Protein AF-0000000079136416 (afdb_homodimer)

Organism: Lactuca saligna (NCBI:txid75948)

pLDDT: mean 82.11, std 18.46, range [23.38, 97.94]

Structure (mmCIF, N/CA/C/O backbone):
data_AF-0000000079136416-model_v1
#
loop_
_entity.id
_entity.type
_entity.pdbx_description
1 polymer 'Glycosyltransferase family 92 protein'
#
loop_
_atom_site.group_PDB
_atom_site.id
_atom_site.type_symbol
_atom_site.label_atom_id
_atom_site.label_alt_id
_atom_site.label_comp_id
_atom_site.label_asym_id
_atom_site.label_entity_id
_atom_site.label_seq_id
_atom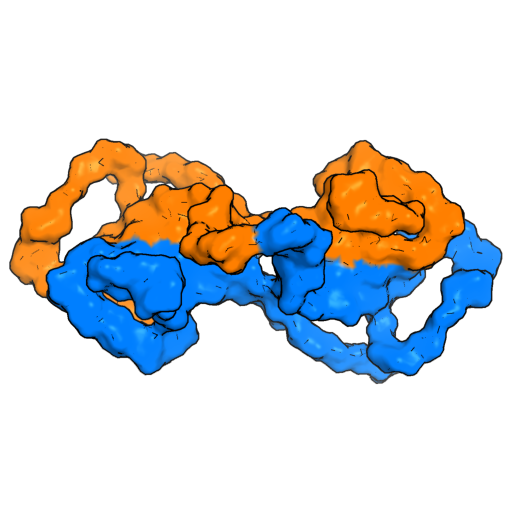_site.pdbx_PDB_ins_code
_atom_site.Cartn_x
_atom_site.Cartn_y
_atom_site.Cartn_z
_atom_site.occupancy
_atom_site.B_iso_or_equiv
_atom_site.auth_seq_id
_atom_site.auth_comp_id
_atom_site.auth_asym_id
_atom_site.auth_atom_id
_atom_site.pdbx_PDB_model_num
ATOM 1 N N . MET A 1 1 ? -11.906 -24.922 -4.824 1 81.12 1 MET A N 1
ATOM 2 C CA . MET A 1 1 ? -11.797 -23.797 -3.898 1 81.12 1 MET A CA 1
ATOM 3 C C . MET A 1 1 ? -10.414 -23.75 -3.252 1 81.12 1 MET A C 1
ATOM 5 O O . MET A 1 1 ? -9.867 -24.797 -2.881 1 81.12 1 MET A O 1
ATOM 9 N N . TRP A 1 2 ? -9.594 -22.688 -3.365 1 90.38 2 TRP A N 1
ATOM 10 C CA . TRP A 1 2 ? -8.289 -22.547 -2.729 1 90.38 2 TRP A CA 1
ATOM 11 C C . TRP A 1 2 ? -8.438 -22.344 -1.224 1 90.38 2 TRP A C 1
ATOM 13 O O . TRP A 1 2 ? -9.531 -22.031 -0.736 1 90.38 2 TRP A O 1
ATOM 23 N N . HIS A 1 3 ? -7.414 -22.672 -0.468 1 90.19 3 HIS A N 1
ATOM 24 C CA . HIS A 1 3 ? -7.375 -22.391 0.96 1 90.19 3 HIS A CA 1
ATOM 25 C C . HIS A 1 3 ? -5.977 -21.969 1.4 1 90.19 3 HIS A C 1
ATOM 27 O O . HIS A 1 3 ? -4.988 -22.328 0.758 1 90.19 3 HIS A O 1
ATOM 33 N N . VAL A 1 4 ? -5.871 -21.25 2.441 1 88.81 4 VAL A N 1
ATOM 34 C CA . VAL A 1 4 ? -4.594 -20.812 3.008 1 88.81 4 VAL A CA 1
ATOM 35 C C . VAL A 1 4 ? -4.055 -21.906 3.941 1 88.81 4 VAL A C 1
ATOM 37 O O . VAL A 1 4 ? -4.762 -22.359 4.844 1 88.81 4 VAL A O 1
ATOM 40 N N . ARG A 1 5 ? -2.809 -22.234 3.701 1 91.12 5 ARG A N 1
ATOM 41 C CA . ARG A 1 5 ? -2.215 -23.281 4.52 1 91.12 5 ARG A CA 1
ATOM 42 C C . ARG A 1 5 ? -1.884 -22.766 5.918 1 91.12 5 ARG A C 1
ATOM 44 O O . ARG A 1 5 ? -1.381 -21.656 6.07 1 91.12 5 ARG A O 1
ATOM 51 N N . LEU A 1 6 ? -2.17 -23.578 6.793 1 84.81 6 LEU A N 1
ATOM 52 C CA . LEU A 1 6 ? -1.792 -23.25 8.156 1 84.81 6 LEU A CA 1
ATOM 53 C C . LEU A 1 6 ? -0.277 -23.281 8.328 1 84.81 6 LEU A C 1
ATOM 55 O O . LEU A 1 6 ? 0.402 -24.109 7.711 1 84.81 6 LEU A O 1
ATOM 59 N N . LEU A 1 7 ? 0.115 -22.469 9.156 1 78.81 7 LEU A N 1
ATOM 60 C CA . LEU A 1 7 ? 1.547 -22.391 9.422 1 78.81 7 LEU A CA 1
ATOM 61 C C . LEU A 1 7 ? 2.1 -23.734 9.867 1 78.81 7 LEU A C 1
ATOM 63 O O . LEU A 1 7 ? 1.458 -24.453 10.648 1 78.81 7 LEU A O 1
ATOM 67 N N . ASN A 1 8 ? 3.277 -24.109 9.391 1 81.81 8 ASN A N 1
ATOM 68 C CA . ASN A 1 8 ? 4.047 -25.266 9.82 1 81.81 8 ASN A CA 1
ATOM 69 C C . ASN A 1 8 ? 3.355 -26.578 9.422 1 81.81 8 ASN A C 1
ATOM 71 O O . ASN A 1 8 ? 3.598 -27.609 10.031 1 81.81 8 ASN A O 1
ATOM 75 N N . THR A 1 9 ? 2.408 -26.578 8.562 1 89.31 9 THR A N 1
ATOM 76 C CA . THR A 1 9 ? 1.805 -27.797 8.023 1 89.31 9 THR A CA 1
ATOM 77 C C . THR A 1 9 ? 2.709 -28.438 6.973 1 89.31 9 THR A C 1
ATOM 79 O O . THR A 1 9 ? 3.117 -27.766 6.016 1 89.31 9 THR A O 1
ATOM 82 N N . PRO A 1 10 ? 3.113 -29.625 7.344 1 91.25 10 PRO A N 1
ATOM 83 C CA . PRO A 1 10 ? 3.898 -30.281 6.297 1 91.25 10 PRO A CA 1
ATOM 84 C C . PRO A 1 10 ? 3.184 -30.297 4.945 1 91.25 10 PRO A C 1
ATOM 86 O O . PRO A 1 10 ? 1.962 -30.453 4.895 1 91.25 10 PRO A O 1
ATOM 89 N N . PHE A 1 11 ? 3.943 -30.078 3.85 1 92.94 11 PHE A N 1
ATOM 90 C CA . PHE A 1 11 ? 3.35 -30 2.52 1 92.94 11 PHE A CA 1
ATOM 91 C C . PHE A 1 11 ? 4.34 -30.469 1.458 1 92.94 11 PHE A C 1
ATOM 93 O O . PHE A 1 11 ? 5.457 -29.953 1.38 1 92.94 11 PHE A O 1
ATOM 100 N N . ASN A 1 12 ? 3.926 -31.469 0.791 1 94.75 12 ASN A N 1
ATOM 101 C CA . ASN A 1 12 ? 4.656 -31.938 -0.378 1 94.75 12 ASN A CA 1
ATOM 102 C C . ASN A 1 12 ? 3.812 -31.844 -1.646 1 94.75 12 ASN A C 1
ATOM 104 O O . ASN A 1 12 ? 2.908 -32.656 -1.855 1 94.75 12 ASN A O 1
ATOM 108 N N . PRO A 1 13 ? 4.117 -30.891 -2.5 1 94.31 13 PRO A N 1
ATOM 109 C CA . PRO A 1 13 ? 3.258 -30.641 -3.658 1 94.31 13 PRO A CA 1
ATOM 110 C C . PRO A 1 13 ? 3.174 -31.844 -4.602 1 94.31 13 PRO A C 1
ATOM 112 O O . PRO A 1 13 ? 2.148 -32.031 -5.254 1 94.31 13 PRO A O 1
ATOM 115 N N . LYS A 1 14 ? 4.211 -32.625 -4.781 1 92.5 14 LYS A N 1
ATOM 116 C CA . LYS A 1 14 ? 4.199 -33.781 -5.664 1 92.5 14 LYS A CA 1
ATOM 117 C C . LYS A 1 14 ? 3.16 -34.812 -5.211 1 92.5 14 LYS A C 1
ATOM 119 O O . LYS A 1 14 ? 2.506 -35.438 -6.043 1 92.5 14 LYS A O 1
ATOM 124 N N . VAL A 1 15 ? 3.129 -34.938 -3.93 1 94.75 15 VAL A N 1
ATOM 125 C CA . VAL A 1 15 ? 2.195 -35.906 -3.375 1 94.75 15 VAL A CA 1
ATOM 126 C C . VAL A 1 15 ? 0.778 -35.344 -3.4 1 94.75 15 VAL A C 1
ATOM 128 O O . VAL A 1 15 ? -0.16 -36 -3.838 1 94.75 15 VAL A O 1
ATOM 131 N N . VAL A 1 16 ? 0.58 -34.094 -2.953 1 95.06 16 VAL A N 1
ATOM 132 C CA . VAL A 1 16 ? -0.73 -33.5 -2.783 1 95.06 16 VAL A CA 1
ATOM 133 C C . VAL A 1 16 ? -1.396 -33.312 -4.148 1 95.06 16 VAL A C 1
ATOM 135 O O . VAL A 1 16 ? -2.611 -33.469 -4.277 1 95.06 16 VAL A O 1
ATOM 138 N N . TYR A 1 17 ? -0.604 -33 -5.137 1 96.06 17 TYR A N 1
ATOM 139 C CA . TYR A 1 17 ? -1.195 -32.656 -6.43 1 96.06 17 TYR A CA 1
ATOM 140 C C . TYR A 1 17 ? -1.059 -33.844 -7.402 1 96.06 17 TYR A C 1
ATOM 142 O O . TYR A 1 17 ? -1.254 -33.656 -8.609 1 96.06 17 TYR A O 1
ATOM 150 N N . ASP A 1 18 ? -0.658 -34.938 -6.789 1 94.56 18 ASP A N 1
ATOM 151 C CA . ASP A 1 18 ? -0.592 -36.125 -7.633 1 94.56 18 ASP A CA 1
ATOM 152 C C . ASP A 1 18 ? -1.938 -36.406 -8.297 1 94.56 18 ASP A C 1
ATOM 154 O O . ASP A 1 18 ? -2.973 -36.406 -7.629 1 94.56 18 ASP A O 1
ATOM 158 N N . GLY A 1 19 ? -1.885 -36.594 -9.68 1 94.62 19 GLY A N 1
ATOM 159 C CA . GLY A 1 19 ? -3.119 -36.844 -10.398 1 94.62 19 GLY A CA 1
ATOM 160 C C . GLY A 1 19 ? -3.918 -35.594 -10.711 1 94.62 19 GLY A C 1
ATOM 161 O O . GLY A 1 19 ? -4.98 -35.688 -11.336 1 94.62 19 GLY A O 1
ATOM 162 N N . HIS A 1 20 ? -3.531 -34.5 -10.18 1 95.69 20 HIS A N 1
ATOM 163 C CA . HIS A 1 20 ? -4.188 -33.219 -10.43 1 95.69 20 HIS A CA 1
ATOM 164 C C . HIS A 1 20 ? -3.223 -32.219 -11.047 1 95.69 20 HIS A C 1
ATOM 166 O O . HIS A 1 20 ? -2.744 -31.312 -10.367 1 95.69 20 HIS A O 1
ATOM 172 N N . PRO A 1 21 ? -3.035 -32.344 -12.312 1 94.19 21 PRO A N 1
ATOM 173 C CA . PRO A 1 21 ? -1.979 -31.578 -12.977 1 94.19 21 PRO A CA 1
ATOM 174 C C . PRO A 1 21 ? -2.277 -30.078 -13.016 1 94.19 21 PRO A C 1
ATOM 176 O O . PRO A 1 21 ? -1.362 -29.266 -13.18 1 94.19 21 PRO A O 1
ATOM 179 N N . THR A 1 22 ? -3.555 -29.703 -12.812 1 96.38 22 THR A N 1
ATOM 180 C CA . THR A 1 22 ? -3.898 -28.297 -12.961 1 96.38 22 THR A CA 1
ATOM 181 C C . THR A 1 22 ? -3.795 -27.578 -11.625 1 96.38 22 THR A C 1
ATOM 183 O O . THR A 1 22 ? -3.871 -26.344 -11.57 1 96.38 22 THR A O 1
ATOM 186 N N . LEU A 1 23 ? -3.609 -28.297 -10.562 1 97.56 23 LEU A N 1
ATOM 187 C CA . LEU A 1 23 ? -3.584 -27.688 -9.234 1 97.56 23 LEU A CA 1
ATOM 188 C C . LEU A 1 23 ? -2.162 -27.297 -8.844 1 97.56 23 LEU A C 1
ATOM 190 O O . LEU A 1 23 ? -1.202 -27.969 -9.219 1 97.56 23 LEU A O 1
ATOM 194 N N . PHE A 1 24 ? -2.049 -26.234 -8.117 1 97.69 24 PHE A N 1
ATOM 195 C CA . PHE A 1 24 ? -0.747 -25.766 -7.66 1 97.69 24 PHE A CA 1
ATOM 196 C C . PHE A 1 24 ? -0.891 -24.891 -6.414 1 97.69 24 PHE A C 1
ATOM 198 O O . PHE A 1 24 ? -2.004 -24.688 -5.926 1 97.69 24 PHE A O 1
ATOM 205 N N . THR A 1 25 ? 0.252 -24.5 -5.816 1 97.44 25 THR A N 1
ATOM 206 C CA . THR A 1 25 ? 0.336 -23.641 -4.633 1 97.44 25 THR A CA 1
ATOM 207 C C . THR A 1 25 ? 0.945 -22.297 -4.984 1 97.44 25 THR A C 1
ATOM 209 O O . THR A 1 25 ? 1.919 -22.219 -5.738 1 97.44 25 THR A O 1
ATOM 212 N N . ILE A 1 26 ? 0.325 -21.266 -4.449 1 96.88 26 ILE A N 1
ATOM 213 C CA . ILE A 1 26 ? 0.938 -19.953 -4.492 1 96.88 26 ILE A CA 1
ATOM 214 C C . ILE A 1 26 ? 1.654 -19.672 -3.172 1 96.88 26 ILE A C 1
ATOM 216 O O . ILE A 1 26 ? 1.05 -19.766 -2.1 1 96.88 26 ILE A O 1
ATOM 220 N N . LYS A 1 27 ? 2.928 -19.438 -3.254 1 95.69 27 LYS A N 1
ATOM 221 C CA . LYS A 1 27 ? 3.65 -18.812 -2.156 1 95.69 27 LYS A CA 1
ATOM 222 C C . LYS A 1 27 ? 3.547 -17.281 -2.238 1 95.69 27 LYS A C 1
ATOM 224 O O . LYS A 1 27 ? 4.238 -16.656 -3.043 1 95.69 27 LYS A O 1
ATOM 229 N N . LEU A 1 28 ? 2.701 -16.719 -1.408 1 92.31 28 LEU A N 1
ATOM 230 C CA . LEU A 1 28 ? 2.295 -15.32 -1.534 1 92.31 28 LEU A CA 1
ATOM 231 C C . LEU A 1 28 ? 3.09 -14.438 -0.581 1 92.31 28 LEU A C 1
ATOM 233 O O . LEU A 1 28 ? 3.014 -14.602 0.638 1 92.31 28 LEU A O 1
ATOM 237 N N . TYR A 1 29 ? 3.863 -13.578 -1.134 1 87.56 29 TYR A N 1
ATOM 238 C CA . TYR A 1 29 ? 4.566 -12.531 -0.396 1 87.56 29 TYR A CA 1
ATOM 239 C C . TYR A 1 29 ? 3.775 -11.227 -0.406 1 87.56 29 TYR A C 1
ATOM 241 O O . TYR A 1 29 ? 3.592 -10.617 -1.459 1 87.56 29 TYR A O 1
ATOM 249 N N . HIS A 1 30 ? 3.312 -10.836 0.732 1 82.12 30 HIS A N 1
ATOM 250 C CA . HIS A 1 30 ? 2.422 -9.68 0.784 1 82.12 30 HIS A CA 1
ATOM 251 C C . HIS A 1 30 ? 2.723 -8.805 1.996 1 82.12 30 HIS A C 1
ATOM 253 O O . HIS A 1 30 ? 3.371 -9.258 2.943 1 82.12 30 HIS A O 1
ATOM 259 N N . GLY A 1 31 ? 2.25 -7.559 1.896 1 72.19 31 GLY A N 1
ATOM 260 C CA . GLY A 1 31 ? 2.428 -6.613 2.986 1 72.19 31 GLY A CA 1
ATOM 261 C C . GLY A 1 31 ? 3.793 -5.953 2.986 1 72.19 31 GLY A C 1
ATOM 262 O O . GLY A 1 31 ? 4.098 -5.145 3.865 1 72.19 31 GLY A O 1
ATOM 263 N N . GLY A 1 32 ? 4.633 -6.398 2.123 1 70.94 32 GLY A N 1
ATOM 264 C CA . GLY A 1 32 ? 5.969 -5.836 2.018 1 70.94 32 GLY A CA 1
ATOM 265 C C . GLY A 1 32 ? 6.129 -4.887 0.846 1 70.94 32 GLY A C 1
ATOM 266 O O . GLY A 1 32 ? 5.145 -4.344 0.343 1 70.94 32 GLY A O 1
ATOM 267 N N . GLU A 1 33 ? 7.426 -4.598 0.515 1 72 33 GLU A N 1
ATOM 268 C CA . GLU A 1 33 ? 7.766 -3.723 -0.604 1 72 33 GLU A CA 1
ATOM 269 C C . GLU A 1 33 ? 9.078 -4.145 -1.255 1 72 33 GLU A C 1
ATOM 271 O O . GLU A 1 33 ? 9.953 -4.719 -0.596 1 72 33 GLU A O 1
ATOM 276 N N . PHE A 1 34 ? 9.117 -3.852 -2.574 1 76.62 34 PHE A N 1
ATOM 277 C CA . PHE A 1 34 ? 10.367 -4.086 -3.275 1 76.62 34 PHE A CA 1
ATOM 278 C C . PHE A 1 34 ? 11.336 -2.932 -3.057 1 76.62 34 PHE A C 1
ATOM 280 O O . PHE A 1 34 ? 10.945 -1.765 -3.113 1 76.62 34 PHE A O 1
ATOM 287 N N . THR A 1 35 ? 12.547 -3.35 -2.701 1 70.69 35 THR A N 1
ATOM 288 C CA . THR A 1 35 ? 13.594 -2.34 -2.689 1 70.69 35 THR A CA 1
ATOM 289 C C . THR A 1 35 ? 14.273 -2.25 -4.055 1 70.69 35 THR A C 1
ATOM 291 O O . THR A 1 35 ? 14.242 -3.205 -4.832 1 70.69 35 THR A O 1
ATOM 294 N N . LYS A 1 36 ? 14.727 -1.168 -4.406 1 66.56 36 LYS A N 1
ATOM 295 C CA . LYS A 1 36 ? 15.414 -0.996 -5.68 1 66.56 36 LYS A CA 1
ATOM 296 C C . LYS A 1 36 ? 16.922 -0.88 -5.477 1 66.56 36 LYS A C 1
ATOM 298 O O . LYS A 1 36 ? 17.703 -1.296 -6.332 1 66.56 36 LYS A O 1
ATOM 303 N N . TYR A 1 37 ? 17.297 -0.197 -4.438 1 66.44 37 TYR A N 1
ATOM 304 C CA . TYR A 1 37 ? 18.719 -0.005 -4.145 1 66.44 37 TYR A CA 1
ATOM 305 C C . TYR A 1 37 ? 19.078 -0.615 -2.795 1 66.44 37 TYR A C 1
ATOM 307 O O . TYR A 1 37 ? 18.312 -0.511 -1.833 1 66.44 37 TYR A O 1
ATOM 315 N N . PRO A 1 38 ? 20.266 -1.203 -2.689 1 69 38 PRO A N 1
ATOM 316 C CA . PRO A 1 38 ? 21.281 -1.521 -3.697 1 69 38 PRO A CA 1
ATOM 317 C C . PRO A 1 38 ? 20.844 -2.643 -4.641 1 69 38 PRO A C 1
ATOM 319 O O . PRO A 1 38 ? 21.359 -2.756 -5.754 1 69 38 PRO A O 1
ATOM 322 N N . ASP A 1 39 ? 20 -3.578 -4.031 1 75.06 39 ASP A N 1
ATOM 323 C CA . ASP A 1 39 ? 19.469 -4.652 -4.859 1 75.06 39 ASP A CA 1
ATOM 324 C C . ASP A 1 39 ? 17.953 -4.789 -4.672 1 75.06 39 ASP A C 1
ATOM 326 O O . ASP A 1 39 ? 17.406 -4.301 -3.682 1 75.06 39 ASP A O 1
ATOM 330 N N . VAL A 1 40 ? 17.406 -5.395 -5.66 1 79.31 40 VAL A N 1
ATOM 331 C CA . VAL A 1 40 ? 15.961 -5.605 -5.562 1 79.31 40 VAL A CA 1
ATOM 332 C C . VAL A 1 40 ? 15.672 -6.734 -4.574 1 79.31 40 VAL A C 1
ATOM 334 O O . VAL A 1 40 ? 16.156 -7.855 -4.746 1 79.31 40 VAL A O 1
ATOM 337 N N . ARG A 1 41 ? 15.094 -6.395 -3.445 1 82.88 41 ARG A N 1
ATOM 338 C CA . ARG A 1 41 ? 14.633 -7.348 -2.443 1 82.88 41 ARG A CA 1
ATOM 339 C C . ARG A 1 41 ? 13.203 -7.043 -2.021 1 82.88 41 ARG A C 1
ATOM 341 O O . ARG A 1 41 ? 12.727 -5.914 -2.176 1 82.88 41 ARG A O 1
ATOM 348 N N . TYR A 1 42 ? 12.484 -8 -1.686 1 83.62 42 TYR A N 1
ATOM 349 C CA . TYR A 1 42 ? 11.188 -7.816 -1.039 1 83.62 42 TYR A CA 1
ATOM 350 C C . TYR A 1 42 ? 11.328 -7.816 0.479 1 83.62 42 TYR A C 1
ATOM 352 O O . TYR A 1 42 ? 11.805 -8.797 1.064 1 83.62 42 TYR A O 1
ATOM 360 N N . ILE A 1 43 ? 11 -6.66 1.13 1 75.81 43 ILE A N 1
ATOM 361 C CA . ILE A 1 43 ? 11.281 -6.508 2.553 1 75.81 43 ILE A CA 1
ATOM 362 C C . ILE A 1 43 ? 9.984 -6.227 3.309 1 75.81 43 ILE A C 1
ATOM 364 O O . ILE A 1 43 ? 8.992 -5.805 2.715 1 75.81 43 ILE A O 1
ATOM 368 N N . ASP A 1 44 ? 10.008 -6.656 4.59 1 66.94 44 ASP A N 1
ATOM 369 C CA . ASP A 1 44 ? 8.977 -6.301 5.566 1 66.94 44 ASP A CA 1
ATOM 370 C C . ASP A 1 44 ? 7.641 -6.949 5.219 1 66.94 44 ASP A C 1
ATOM 372 O O . ASP A 1 44 ? 6.582 -6.398 5.527 1 66.94 44 ASP A O 1
ATOM 376 N N . GLY A 1 45 ? 7.648 -7.969 4.445 1 73 45 GLY A N 1
ATOM 377 C CA . GLY A 1 45 ? 6.426 -8.672 4.098 1 73 45 GLY A CA 1
ATOM 378 C C . GLY A 1 45 ? 6.242 -9.969 4.867 1 73 45 GLY A C 1
ATOM 379 O O . GLY A 1 45 ? 7.062 -10.305 5.719 1 73 45 GLY A O 1
ATOM 380 N N . THR A 1 46 ? 5.125 -10.547 4.688 1 79.81 46 THR A N 1
ATOM 381 C CA . THR A 1 46 ? 4.77 -11.859 5.23 1 79.81 46 THR A CA 1
ATOM 382 C C . THR A 1 46 ? 4.531 -12.859 4.105 1 79.81 46 THR A C 1
ATOM 384 O O . THR A 1 46 ? 4.254 -12.477 2.969 1 79.81 46 THR A O 1
ATOM 387 N N . VAL A 1 47 ? 4.695 -14.125 4.492 1 87.31 47 VAL A N 1
ATOM 388 C CA . VAL A 1 47 ? 4.52 -15.18 3.502 1 87.31 47 VAL A CA 1
ATOM 389 C C . VAL A 1 47 ? 3.373 -16.094 3.924 1 87.31 47 VAL A C 1
ATOM 391 O O . VAL A 1 47 ? 3.297 -16.516 5.082 1 87.31 47 VAL A O 1
ATOM 394 N N . ASN A 1 48 ? 2.484 -16.281 3.016 1 87.31 48 ASN A N 1
ATOM 395 C CA . ASN A 1 48 ? 1.46 -17.312 3.18 1 87.31 48 ASN A CA 1
ATOM 396 C C . ASN A 1 48 ? 1.39 -18.234 1.966 1 87.31 48 ASN A C 1
ATOM 398 O O . ASN A 1 48 ? 1.793 -17.859 0.866 1 87.31 48 ASN A O 1
ATOM 402 N N . TYR A 1 49 ? 0.972 -19.422 2.273 1 93.19 49 TYR A N 1
ATOM 403 C CA . TYR A 1 49 ? 0.79 -20.391 1.199 1 93.19 49 TYR A CA 1
ATOM 404 C C . TYR A 1 49 ? -0.689 -20.609 0.901 1 93.19 49 TYR A C 1
ATOM 406 O O . TYR A 1 49 ? -1.482 -20.859 1.812 1 93.19 49 TYR A O 1
ATOM 414 N N . VAL A 1 50 ? -1.026 -20.438 -0.357 1 94.12 50 VAL A N 1
ATOM 415 C CA . VAL A 1 50 ? -2.383 -20.688 -0.832 1 94.12 50 VAL A CA 1
ATOM 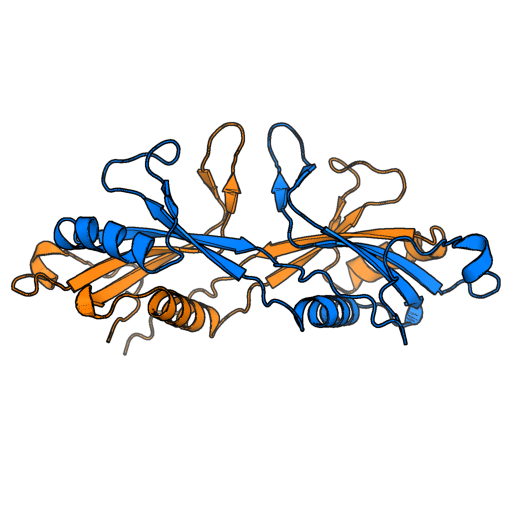416 C C . VAL A 1 50 ? -2.408 -21.969 -1.674 1 94.12 50 VAL A C 1
ATOM 418 O O . VAL A 1 50 ? -1.841 -22.016 -2.768 1 94.12 50 VAL A O 1
ATOM 421 N N . ASP A 1 51 ? -3.074 -22.938 -1.17 1 95.62 51 ASP A N 1
ATOM 422 C CA . ASP A 1 51 ? -3.045 -24.25 -1.789 1 95.62 51 ASP A CA 1
ATOM 423 C C . ASP A 1 51 ? -4.309 -24.5 -2.609 1 95.62 51 ASP A C 1
ATOM 425 O O . ASP A 1 51 ? -5.301 -23.781 -2.467 1 95.62 51 ASP A O 1
ATOM 429 N N . MET A 1 52 ? -4.191 -25.531 -3.521 1 96.44 52 MET A N 1
ATOM 430 C CA . MET A 1 52 ? -5.305 -26.047 -4.312 1 96.44 52 MET A CA 1
ATOM 431 C C . MET A 1 52 ? -5.848 -24.984 -5.258 1 96.44 52 MET A C 1
ATOM 433 O O . MET A 1 52 ? -7.059 -24.875 -5.457 1 96.44 52 MET A O 1
ATOM 437 N N . VAL A 1 53 ? -4.945 -24.203 -5.707 1 96.69 53 VAL A N 1
ATOM 438 C CA . VAL A 1 53 ? -5.328 -23.25 -6.742 1 96.69 53 VAL A CA 1
ATOM 439 C C . VAL A 1 53 ? -5.402 -23.953 -8.094 1 96.69 53 VAL A C 1
ATOM 441 O O . VAL A 1 53 ? -4.516 -24.734 -8.445 1 96.69 53 VAL A O 1
ATOM 444 N N . ASP A 1 54 ? -6.398 -23.703 -8.828 1 97.12 54 ASP A N 1
ATOM 445 C CA . ASP A 1 54 ? -6.602 -24.344 -10.117 1 97.12 54 ASP A CA 1
ATOM 446 C C . ASP A 1 54 ? -6.219 -23.422 -11.266 1 97.12 54 ASP A C 1
ATOM 448 O O . ASP A 1 54 ? -6.785 -22.344 -11.406 1 97.12 54 ASP A O 1
ATOM 452 N N . ILE A 1 55 ? -5.332 -23.891 -12.102 1 96.62 55 ILE A N 1
ATOM 453 C CA . ILE A 1 55 ? -4.82 -23.109 -13.227 1 96.62 55 ILE A CA 1
ATOM 454 C C . ILE A 1 55 ? -5.98 -22.672 -14.117 1 96.62 55 ILE A C 1
ATOM 456 O O . ILE A 1 55 ? -5.973 -21.562 -14.656 1 96.62 55 ILE A O 1
ATOM 460 N N . ASP A 1 56 ? -6.918 -23.484 -14.266 1 95 56 ASP A N 1
ATOM 461 C CA . ASP A 1 56 ? -8.023 -23.234 -15.18 1 95 56 ASP A CA 1
ATOM 462 C C . ASP A 1 56 ? -8.93 -22.125 -14.656 1 95 56 ASP A C 1
ATOM 464 O O . ASP A 1 56 ? -9.703 -21.531 -15.422 1 95 56 ASP A O 1
ATOM 468 N N . GLU A 1 57 ? -8.883 -21.875 -13.398 1 94.69 57 GLU A N 1
ATOM 469 C CA . GLU A 1 57 ? -9.734 -20.859 -12.781 1 94.69 57 GLU A CA 1
ATOM 470 C C . GLU A 1 57 ? -8.914 -19.641 -12.359 1 94.69 57 GLU A C 1
ATOM 472 O O . GLU A 1 57 ? -9.469 -18.641 -11.891 1 94.69 57 GLU A O 1
ATOM 477 N N . PHE A 1 58 ? -7.676 -19.719 -12.586 1 96 58 PHE A N 1
ATOM 478 C CA . PHE A 1 58 ? -6.793 -18.703 -12.047 1 96 58 PHE A CA 1
ATOM 479 C C . PHE A 1 58 ? -6.918 -17.406 -12.852 1 96 58 PHE A C 1
ATOM 481 O O . PHE A 1 58 ? -6.953 -17.438 -14.078 1 96 58 PHE A O 1
ATOM 488 N N . SER A 1 59 ? -7.066 -16.344 -12.219 1 94.06 59 SER A N 1
ATOM 489 C CA . SER A 1 59 ? -7.168 -14.992 -12.773 1 94.06 59 SER A CA 1
ATOM 490 C C . SER A 1 59 ? -6.688 -13.945 -11.773 1 94.06 59 SER A C 1
ATOM 492 O O . SER A 1 59 ? -6.445 -14.258 -10.602 1 94.06 59 SER A O 1
ATOM 494 N N . VAL A 1 60 ? -6.559 -12.766 -12.273 1 91.06 60 VAL A N 1
ATOM 495 C CA . VAL A 1 60 ? -6.215 -11.664 -11.383 1 91.06 60 VAL A CA 1
ATOM 496 C C . VAL A 1 60 ? -7.32 -11.477 -10.344 1 91.06 60 VAL A C 1
ATOM 498 O O . VAL A 1 60 ? -7.047 -11.17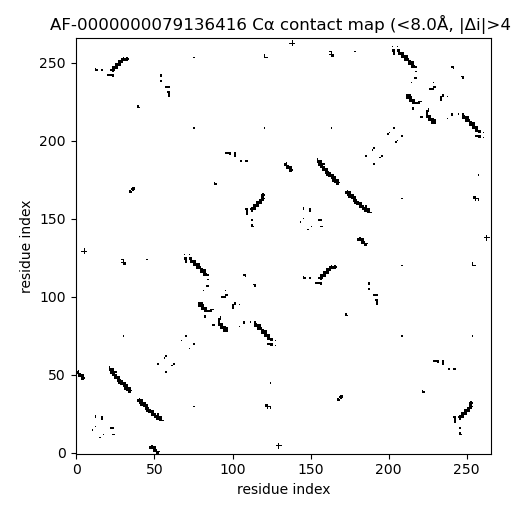2 -9.188 1 91.06 60 VAL A O 1
ATOM 501 N N . HIS A 1 61 ? -8.5 -11.75 -10.75 1 87.19 61 HIS A N 1
ATOM 502 C CA . HIS A 1 61 ? -9.633 -11.641 -9.836 1 87.19 61 HIS A CA 1
ATOM 503 C C . HIS A 1 61 ? -9.516 -12.641 -8.688 1 87.19 61 HIS A C 1
ATOM 505 O O . HIS A 1 61 ? -9.914 -12.336 -7.559 1 87.19 61 HIS A O 1
ATOM 511 N N . GLU A 1 62 ? -9.016 -13.75 -9.055 1 89.5 62 GLU A N 1
ATOM 512 C CA . GLU A 1 62 ? -8.805 -14.75 -8.008 1 89.5 62 GLU A CA 1
ATOM 513 C C . GLU A 1 62 ? -7.746 -14.289 -7.008 1 89.5 62 GLU A C 1
ATOM 515 O O . GLU A 1 62 ? -7.883 -14.508 -5.805 1 89.5 62 GLU A O 1
ATOM 520 N N . LEU A 1 63 ? -6.68 -13.672 -7.52 1 89.38 63 LEU A N 1
ATOM 521 C CA . LEU A 1 63 ? -5.66 -13.117 -6.637 1 89.38 63 LEU A CA 1
ATOM 522 C C . LEU A 1 63 ? -6.25 -12.039 -5.734 1 89.38 63 LEU A C 1
ATOM 524 O O . LEU A 1 63 ? -5.949 -11.992 -4.539 1 89.38 63 LEU A O 1
ATOM 528 N N . ASP A 1 64 ? -7.102 -11.258 -6.305 1 81.31 64 ASP A N 1
ATOM 529 C CA . ASP A 1 64 ? -7.781 -10.242 -5.508 1 81.31 64 ASP A CA 1
ATOM 530 C C . ASP A 1 64 ? -8.609 -10.883 -4.395 1 81.31 64 ASP A C 1
ATOM 532 O O . ASP A 1 64 ? -8.625 -10.391 -3.268 1 81.31 64 ASP A O 1
ATOM 536 N N . ALA A 1 65 ? -9.305 -11.914 -4.785 1 81.31 65 ALA A N 1
ATOM 537 C CA . ALA A 1 65 ? -10.117 -12.617 -3.799 1 81.31 65 ALA A CA 1
ATOM 538 C C . ALA A 1 65 ? -9.25 -13.203 -2.691 1 81.31 65 ALA A C 1
ATOM 540 O O . ALA A 1 65 ? -9.617 -13.164 -1.516 1 81.31 65 ALA A O 1
ATOM 541 N N . ILE A 1 66 ? -8.125 -13.758 -3.066 1 84 66 ILE A N 1
ATOM 542 C CA . ILE A 1 66 ? -7.176 -14.305 -2.098 1 84 66 ILE A CA 1
ATOM 543 C C . ILE A 1 66 ? -6.707 -13.188 -1.162 1 84 66 ILE A C 1
ATOM 545 O O . ILE A 1 66 ? -6.707 -13.359 0.06 1 84 66 ILE A O 1
ATOM 549 N N . MET A 1 67 ? -6.375 -12.094 -1.758 1 80 67 MET A N 1
ATOM 550 C CA . MET A 1 67 ? -5.879 -10.969 -0.97 1 80 67 MET A CA 1
ATOM 551 C C . MET A 1 67 ? -6.945 -10.469 -0.002 1 80 67 MET A C 1
ATOM 553 O O . MET A 1 67 ? -6.637 -10.094 1.131 1 80 67 MET A O 1
ATOM 557 N N . LYS A 1 68 ? -8.148 -10.43 -0.526 1 72.56 68 LYS A N 1
ATOM 558 C CA . LYS A 1 68 ? -9.258 -10.016 0.327 1 72.56 68 LYS A CA 1
ATOM 559 C C . LYS A 1 68 ? -9.422 -10.953 1.517 1 72.56 68 LYS A C 1
ATOM 561 O O . LYS A 1 68 ? -9.766 -10.516 2.617 1 72.56 68 LYS A O 1
ATOM 566 N N . GLY A 1 69 ? -9.25 -12.195 1.165 1 68.44 69 GLY A N 1
ATOM 567 C CA . GLY A 1 69 ? -9.305 -13.172 2.24 1 68.44 69 GLY A CA 1
ATOM 568 C C . GLY A 1 69 ? -8.258 -12.938 3.312 1 68.44 69 GLY A C 1
ATOM 569 O O . GLY A 1 69 ? -8.477 -13.258 4.484 1 68.44 69 GLY A O 1
ATOM 570 N N . PHE A 1 70 ? -7.098 -12.508 2.768 1 65.62 70 PHE A N 1
ATOM 571 C CA . PHE A 1 70 ? -6.047 -12.164 3.717 1 65.62 70 PHE A CA 1
ATOM 572 C C . PHE A 1 70 ? -6.355 -10.844 4.41 1 65.62 70 PHE A C 1
ATOM 574 O O . PHE A 1 70 ? -5.953 -10.625 5.555 1 65.62 70 PHE A O 1
ATOM 581 N N . ARG A 1 71 ? -6.977 -9.883 3.455 1 52.66 71 ARG A N 1
ATOM 582 C CA . ARG A 1 71 ? -7.352 -8.555 3.922 1 52.66 71 ARG A CA 1
ATOM 583 C C . ARG A 1 71 ? -8.461 -8.633 4.961 1 52.66 71 ARG A C 1
ATOM 585 O O . ARG A 1 71 ? -8.656 -7.695 5.738 1 52.66 71 ARG A O 1
ATOM 592 N N . TYR A 1 72 ? -9.57 -9.5 4.293 1 46.88 72 TYR A N 1
ATOM 593 C CA . TYR A 1 72 ? -10.586 -9.508 5.344 1 46.88 72 TYR A CA 1
ATOM 594 C C . TYR A 1 72 ? -9.953 -9.336 6.719 1 46.88 72 TYR A C 1
ATOM 596 O O . TYR A 1 72 ? -10.602 -8.859 7.652 1 46.88 72 TYR A O 1
ATOM 604 N N . GLY A 1 73 ? -8.82 -9.609 6.848 1 41.75 73 GLY A N 1
ATOM 605 C CA . GLY A 1 73 ? -8.469 -9.078 8.156 1 41.75 73 GLY A CA 1
ATOM 606 C C . GLY A 1 73 ? -7.883 -7.684 8.094 1 41.75 73 GLY A C 1
ATOM 607 O O . GLY A 1 73 ? -8.102 -6.875 9 1 41.75 73 GLY A O 1
ATOM 608 N N . PHE A 1 74 ? -6.879 -7.195 7.422 1 43.69 74 PHE A N 1
ATOM 609 C CA . PHE A 1 74 ? -6.457 -5.828 7.703 1 43.69 74 PHE A CA 1
ATOM 610 C C . PHE A 1 74 ? -6.277 -5.043 6.41 1 43.69 74 PHE A C 1
ATOM 612 O O . PHE A 1 74 ? -5.562 -5.48 5.504 1 43.69 74 PHE A O 1
ATOM 619 N N . PRO A 1 75 ? -7.363 -4.301 5.844 1 50.69 75 PRO A N 1
ATOM 620 C CA . PRO A 1 75 ? -7.172 -3.307 4.785 1 50.69 75 PRO A CA 1
ATOM 621 C C . PRO A 1 75 ? -5.762 -2.713 4.785 1 50.69 75 PRO A C 1
ATOM 623 O O . PRO A 1 75 ? -5.113 -2.658 5.832 1 50.69 75 PRO A O 1
ATOM 626 N N . PRO A 1 76 ? -5.199 -2.693 3.5 1 58.31 76 PRO A N 1
ATOM 627 C CA . PRO A 1 76 ? -3.918 -1.986 3.555 1 58.31 76 PRO A CA 1
ATOM 628 C C . PRO A 1 76 ? -3.938 -0.802 4.52 1 58.31 76 PRO A C 1
ATOM 630 O O . PRO A 1 76 ? -4.961 -0.12 4.645 1 58.31 76 PRO A O 1
ATOM 633 N N . VAL A 1 77 ? -3.074 -0.874 5.391 1 62.97 77 VAL A N 1
ATOM 634 C CA . VAL A 1 77 ? -2.934 0.196 6.371 1 62.97 77 VAL A CA 1
ATOM 635 C C . VAL A 1 77 ? -2.094 1.329 5.785 1 62.97 77 VAL A C 1
ATOM 637 O O . VAL A 1 77 ? -1.048 1.085 5.18 1 62.97 77 VAL A O 1
ATOM 640 N N . ILE A 1 78 ? -2.701 2.412 5.711 1 75.06 78 ILE A N 1
ATOM 641 C CA . ILE A 1 78 ? -1.95 3.602 5.328 1 75.06 78 ILE A CA 1
ATOM 642 C C . ILE A 1 78 ? -1.252 4.191 6.551 1 75.06 78 ILE A C 1
ATOM 644 O O . ILE A 1 78 ? -1.878 4.391 7.594 1 75.06 78 ILE A O 1
ATOM 648 N N . TYR A 1 79 ? -0.013 4.285 6.414 1 81.75 79 TYR A N 1
ATOM 649 C CA . TYR A 1 79 ? 0.766 4.992 7.422 1 81.75 79 TYR A CA 1
ATOM 650 C C . TYR A 1 79 ? 1.031 6.43 6.996 1 81.75 79 TYR A C 1
ATOM 652 O O . TYR A 1 79 ? 1.292 6.699 5.82 1 81.75 79 TYR A O 1
ATOM 660 N N . TYR A 1 80 ? 0.913 7.246 7.992 1 90 80 TYR A N 1
ATOM 661 C CA . TYR A 1 80 ? 1.163 8.664 7.73 1 90 80 TYR A CA 1
ATOM 662 C C . TYR A 1 80 ? 2.447 9.125 8.406 1 90 80 TYR A C 1
ATOM 664 O O . TYR A 1 80 ?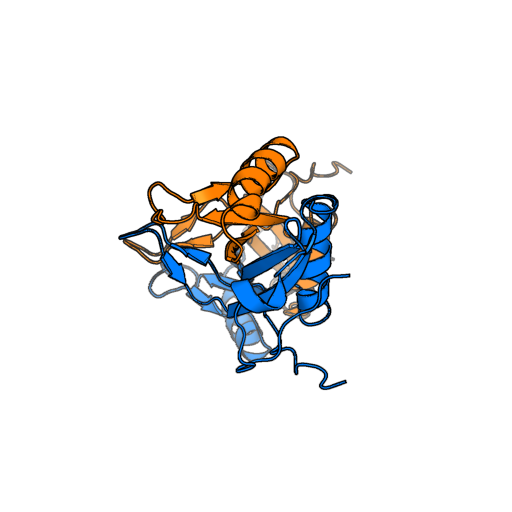 2.758 8.695 9.523 1 90 80 TYR A O 1
ATOM 672 N N . HIS A 1 81 ? 3.172 10.008 7.688 1 93.81 81 HIS A N 1
ATOM 673 C CA . HIS A 1 81 ? 4.332 10.719 8.211 1 93.81 81 HIS A CA 1
ATOM 674 C C . HIS A 1 81 ? 4.25 12.211 7.891 1 93.81 81 HIS A C 1
ATOM 676 O O . HIS A 1 81 ? 3.68 12.602 6.867 1 93.81 81 HIS A O 1
ATOM 682 N N . PHE A 1 82 ? 4.73 12.953 8.812 1 96.88 82 PHE A N 1
ATOM 683 C CA . PHE A 1 82 ? 4.922 14.344 8.422 1 96.88 82 PHE A CA 1
ATOM 684 C C . PHE A 1 82 ? 6.395 14.727 8.5 1 96.88 82 PHE A C 1
ATOM 686 O O . PHE A 1 82 ? 7.156 14.125 9.258 1 96.88 82 PHE A O 1
ATOM 693 N N . LEU A 1 83 ? 6.809 15.672 7.691 1 96.56 83 LEU A N 1
ATOM 694 C CA . LEU A 1 83 ? 8.148 16.25 7.715 1 96.56 83 LEU A CA 1
ATOM 695 C C . LEU A 1 83 ? 8.18 17.531 8.547 1 96.56 83 LEU A C 1
ATOM 697 O O . LEU A 1 83 ? 7.43 18.469 8.273 1 96.56 83 LEU A O 1
ATOM 701 N N . VAL A 1 84 ? 9 17.531 9.578 1 96.25 84 VAL A N 1
ATOM 702 C CA . VAL A 1 84 ? 9.148 18.734 10.383 1 96.25 84 VAL A CA 1
ATOM 703 C C . VAL A 1 84 ? 9.609 19.891 9.492 1 96.25 84 VAL A C 1
ATOM 705 O O . VAL A 1 84 ? 10.484 19.719 8.641 1 96.25 84 VAL A O 1
ATOM 708 N N . PRO A 1 85 ? 9.016 21.047 9.766 1 95.81 85 PRO A N 1
ATOM 709 C CA . PRO A 1 85 ? 9.43 22.188 8.953 1 95.81 85 PRO A CA 1
ATOM 710 C C . PRO A 1 85 ? 10.938 22.438 8.992 1 95.81 85 PRO A C 1
ATOM 712 O O . PRO A 1 85 ? 11.523 22.484 10.07 1 95.81 85 PRO A O 1
ATOM 715 N N . GLY A 1 86 ? 11.547 22.5 7.793 1 92.69 86 GLY A N 1
ATOM 716 C CA . GLY A 1 86 ? 12.977 22.75 7.691 1 92.69 86 GLY A CA 1
ATOM 717 C C . GLY A 1 86 ? 13.812 21.484 7.797 1 92.69 86 GLY A C 1
ATOM 718 O O . GLY A 1 86 ? 15.031 21.531 7.629 1 92.69 86 GLY A O 1
ATOM 719 N N . GLY A 1 87 ? 13.156 20.422 8.062 1 91.94 87 GLY A N 1
ATOM 720 C CA . GLY A 1 87 ? 13.875 19.156 8.195 1 91.94 87 GLY A CA 1
ATOM 721 C C . GLY A 1 87 ? 14.031 18.422 6.883 1 91.94 87 GLY A C 1
ATOM 722 O O . GLY A 1 87 ? 13.461 18.812 5.867 1 91.94 87 GLY A O 1
ATOM 723 N N . ASP A 1 88 ? 14.977 17.453 6.949 1 89 88 ASP A N 1
ATOM 724 C CA . ASP A 1 88 ? 15.117 16.547 5.816 1 89 88 ASP A CA 1
ATOM 725 C C . ASP A 1 88 ? 14.586 15.148 6.164 1 89 88 ASP A C 1
ATOM 727 O O . ASP A 1 88 ? 14.125 14.914 7.281 1 89 88 ASP A O 1
ATOM 731 N N . PHE A 1 89 ? 14.555 14.281 5.145 1 88.69 89 PHE A N 1
ATOM 732 C CA . PHE A 1 89 ? 13.922 12.977 5.328 1 88.69 89 PHE A CA 1
ATOM 733 C C . PHE A 1 89 ? 14.703 12.141 6.34 1 88.69 89 PHE A C 1
ATOM 735 O O . PHE A 1 89 ? 14.141 11.242 6.977 1 88.69 89 PHE A O 1
ATOM 742 N N . HIS A 1 90 ? 15.922 12.43 6.543 1 83.12 90 HIS A N 1
ATOM 743 C CA . HIS A 1 90 ? 16.75 11.617 7.426 1 83.12 90 HIS A CA 1
ATOM 744 C C . HIS A 1 90 ? 16.469 11.938 8.891 1 83.12 90 HIS A C 1
ATOM 746 O O . HIS A 1 90 ? 16.438 11.039 9.734 1 83.12 90 HIS A O 1
ATOM 752 N N . PHE A 1 91 ? 16.188 13.195 9.156 1 87 91 PHE A N 1
ATOM 753 C CA . PHE A 1 91 ? 16.094 13.57 10.562 1 87 91 PHE A CA 1
ATOM 754 C C . PHE A 1 91 ? 14.75 14.25 10.844 1 87 91 PHE A C 1
ATOM 756 O O . PHE A 1 91 ? 14.375 14.438 12.008 1 87 91 PHE A O 1
ATOM 763 N N . GLY A 1 92 ? 14.062 14.453 9.82 1 92.75 92 GLY A N 1
ATOM 764 C CA . GLY A 1 92 ? 12.906 15.305 10.023 1 92.75 92 GLY A CA 1
ATOM 765 C C . GLY A 1 92 ? 11.586 14.562 9.898 1 92.75 92 GLY A C 1
ATOM 766 O O . GLY A 1 92 ? 10.531 15.102 10.227 1 92.75 92 GLY A O 1
ATOM 767 N N . LEU A 1 93 ? 11.578 13.328 9.383 1 92.38 93 LEU A N 1
ATOM 768 C CA . LEU A 1 93 ? 10.344 12.562 9.219 1 92.38 93 LEU A CA 1
ATOM 769 C C . LEU A 1 93 ? 9.844 12.031 10.562 1 92.38 93 LEU A C 1
ATOM 771 O O . LEU A 1 93 ? 10.617 11.445 11.32 1 92.38 93 LEU A O 1
ATOM 775 N N . ARG A 1 94 ? 8.547 12.312 10.867 1 95.44 94 ARG A N 1
ATOM 776 C CA . ARG A 1 94 ? 7.914 11.859 12.094 1 95.44 94 ARG A CA 1
ATOM 777 C C . ARG A 1 94 ? 6.641 11.07 11.797 1 95.44 94 ARG A C 1
ATOM 779 O O . ARG A 1 94 ? 5.914 11.391 10.852 1 95.44 94 ARG A O 1
ATOM 786 N N . PRO A 1 95 ? 6.379 10.094 12.641 1 93.06 95 PRO A N 1
ATOM 787 C CA . PRO A 1 95 ? 5.117 9.367 12.453 1 93.06 95 PRO A CA 1
ATOM 788 C C . PRO A 1 95 ? 3.895 10.227 12.773 1 93.06 95 PRO A C 1
ATOM 790 O O . PRO A 1 95 ? 3.982 11.164 13.57 1 93.06 95 PRO A O 1
ATOM 793 N N . LEU A 1 96 ? 2.854 9.969 12.086 1 95.25 96 LEU A N 1
ATOM 794 C CA . LEU A 1 96 ? 1.553 10.594 12.297 1 95.25 96 LEU A CA 1
ATOM 795 C C . LEU A 1 96 ? 0.447 9.539 12.336 1 95.25 96 LEU A C 1
ATOM 797 O O . LEU A 1 96 ? -0.294 9.375 11.367 1 95.25 96 LEU A O 1
ATOM 801 N N . GLY A 1 97 ? 0.426 8.812 13.5 1 90 97 GLY A N 1
ATOM 802 C CA . GLY A 1 97 ? -0.455 7.656 13.516 1 90 97 GLY A CA 1
ATOM 803 C C . GLY A 1 97 ? -1.284 7.551 14.781 1 90 97 GLY A C 1
ATOM 804 O O . GLY A 1 97 ? -2.164 6.695 14.883 1 90 97 GLY A O 1
ATOM 805 N N . ASN A 1 98 ? -0.976 8.406 15.805 1 89.25 98 ASN A N 1
ATOM 806 C CA . ASN A 1 98 ? -1.719 8.352 17.062 1 89.25 98 ASN A CA 1
ATOM 807 C C . ASN A 1 98 ? -1.875 9.734 17.688 1 89.25 98 ASN A C 1
ATOM 809 O O . ASN A 1 98 ? -1.415 10.727 17.109 1 89.25 98 ASN A O 1
ATOM 813 N N . ASP A 1 99 ? -2.512 9.812 18.844 1 91.94 99 ASP A N 1
ATOM 814 C CA . ASP A 1 99 ? -2.855 11.086 19.453 1 91.94 99 ASP A CA 1
ATOM 815 C C . ASP A 1 99 ? -1.602 11.875 19.844 1 91.94 99 ASP A C 1
ATOM 817 O O . ASP A 1 99 ? -1.575 13.102 19.734 1 91.94 99 ASP A O 1
ATOM 821 N N . GLN A 1 100 ? -0.631 11.164 20.297 1 95.12 100 GLN A N 1
ATOM 822 C CA . GLN A 1 100 ? 0.609 11.836 20.656 1 95.12 100 GLN A CA 1
ATOM 823 C C . GLN A 1 100 ? 1.289 12.438 19.422 1 95.12 100 GLN A C 1
ATOM 825 O O . GLN A 1 100 ? 1.813 13.555 19.484 1 95.12 100 GLN A O 1
ATOM 830 N N . ASP A 1 101 ? 1.345 11.734 18.359 1 95.06 101 ASP A N 1
ATOM 831 C CA . ASP A 1 101 ? 1.896 12.227 17.109 1 95.06 101 ASP A CA 1
ATOM 832 C C . ASP A 1 101 ? 1.153 13.477 16.625 1 95.06 101 ASP A C 1
ATOM 834 O O . ASP A 1 101 ? 1.772 14.438 16.172 1 95.06 101 ASP A O 1
ATOM 838 N N . VAL A 1 102 ? -0.148 13.445 16.75 1 96.44 102 VAL A N 1
ATOM 839 C CA . VAL A 1 102 ? -0.997 14.547 16.312 1 96.44 102 VAL A CA 1
ATOM 840 C C . VAL A 1 102 ? -0.708 15.781 17.156 1 96.44 102 VAL A C 1
ATOM 842 O O . VAL A 1 102 ? -0.65 16.906 16.641 1 96.44 102 VAL A O 1
ATOM 845 N N . ALA A 1 103 ? -0.576 15.578 18.438 1 96.62 103 ALA A N 1
ATOM 846 C CA . ALA A 1 103 ? -0.232 16.703 19.297 1 96.62 103 ALA A CA 1
ATOM 847 C C . ALA A 1 103 ? 1.085 17.344 18.875 1 96.62 103 ALA A C 1
ATOM 849 O O . ALA A 1 103 ? 1.192 18.562 18.812 1 96.62 103 ALA A O 1
ATOM 850 N N . ASN A 1 104 ? 2.066 16.531 18.609 1 96.75 104 ASN A N 1
ATOM 851 C CA . ASN A 1 104 ? 3.352 17.031 18.125 1 96.75 104 ASN A CA 1
ATOM 852 C C . ASN A 1 104 ? 3.201 17.766 16.797 1 96.75 104 ASN A C 1
ATOM 854 O O . ASN A 1 104 ? 3.729 18.875 16.641 1 96.75 104 ASN A O 1
ATOM 858 N N . PHE A 1 105 ? 2.506 17.188 15.875 1 97.56 105 PHE A N 1
ATOM 859 C CA . PHE A 1 105 ? 2.225 17.781 14.57 1 97.56 105 PHE A CA 1
ATOM 860 C C . PHE A 1 105 ? 1.577 19.156 14.727 1 97.56 105 PHE A C 1
ATOM 862 O O . PHE A 1 105 ? 1.948 20.109 14.039 1 97.56 105 PHE A O 1
ATOM 869 N N . SER A 1 106 ? 0.611 19.188 15.648 1 96.75 106 SER A N 1
ATOM 870 C CA . SER A 1 106 ? -0.188 20.406 15.836 1 96.75 106 SER A CA 1
ATOM 871 C C . SER A 1 106 ? 0.676 21.578 16.281 1 96.75 106 SER A C 1
ATOM 873 O O . SER A 1 106 ? 0.406 22.719 15.938 1 96.75 106 SER A O 1
ATOM 875 N N . GLN A 1 107 ? 1.694 21.266 17.016 1 96.31 107 GLN A N 1
ATOM 876 C CA . GLN A 1 107 ? 2.617 22.312 17.438 1 96.31 107 GLN A CA 1
ATOM 877 C C . GLN A 1 107 ? 3.301 22.969 16.234 1 96.31 107 GLN A C 1
ATOM 879 O O . GLN A 1 107 ? 3.471 24.188 16.203 1 96.31 107 GLN A O 1
ATOM 884 N N . TYR A 1 108 ? 3.654 22.203 15.328 1 96.56 108 TYR A N 1
ATOM 885 C CA . TYR A 1 108 ? 4.277 22.734 14.117 1 96.56 108 TYR A CA 1
ATOM 886 C C . TYR A 1 108 ? 3.256 23.438 13.242 1 96.56 108 TYR A C 1
ATOM 888 O O . TYR A 1 108 ? 3.537 24.5 12.68 1 96.56 108 TYR A O 1
ATOM 896 N N . ALA A 1 109 ? 2.082 22.859 13.133 1 96.5 109 ALA A N 1
ATOM 897 C CA . ALA A 1 109 ? 1.05 23.375 12.242 1 96.5 109 ALA A CA 1
ATOM 898 C C . ALA A 1 109 ? 0.582 24.75 12.688 1 96.5 109 ALA A C 1
ATOM 900 O O . ALA A 1 109 ? 0.151 25.562 11.867 1 96.5 109 ALA A O 1
ATOM 901 N N . SER A 1 110 ? 0.649 24.953 13.992 1 94 110 SER A N 1
ATOM 902 C CA . SER A 1 110 ? 0.257 26.266 14.523 1 94 110 SER A CA 1
ATOM 903 C C . SER A 1 110 ? 1.207 27.359 14.062 1 94 110 SER A C 1
ATOM 905 O O . SER A 1 110 ? 0.805 28.516 13.93 1 94 110 SER A O 1
ATOM 907 N N . GLU A 1 111 ? 2.408 26.984 13.789 1 94.31 111 GLU A N 1
ATOM 908 C CA . GLU A 1 111 ? 3.43 27.969 13.43 1 94.31 111 GLU A CA 1
ATOM 909 C C . GLU A 1 111 ? 3.686 27.969 11.922 1 94.31 111 GLU A C 1
ATOM 911 O O . GLU A 1 111 ? 4.051 29 11.352 1 94.31 111 GLU A O 1
ATOM 916 N N . HIS A 1 112 ? 3.545 26.828 11.359 1 95.5 112 HIS A N 1
ATOM 917 C CA . HIS A 1 112 ? 3.77 26.656 9.93 1 95.5 112 HIS A CA 1
ATOM 918 C C . HIS A 1 112 ? 2.469 26.328 9.203 1 95.5 112 HIS A C 1
ATOM 920 O O . HIS A 1 112 ? 1.862 25.281 9.445 1 95.5 112 HIS A O 1
ATOM 926 N N . LYS A 1 113 ? 2.051 27.062 8.344 1 95.94 113 LYS A N 1
ATOM 927 C CA . LYS A 1 113 ? 0.7 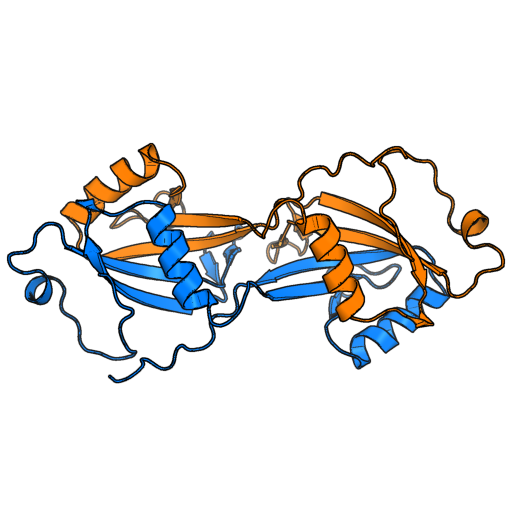26.984 7.793 1 95.94 113 LYS A CA 1
ATOM 928 C C . LYS A 1 113 ? 0.633 26 6.629 1 95.94 113 LYS A C 1
ATOM 930 O O . LYS A 1 113 ? -0.445 25.734 6.094 1 95.94 113 LYS A O 1
ATOM 935 N N . VAL A 1 114 ? 1.753 25.516 6.176 1 96.75 114 VAL A N 1
ATOM 936 C CA . VAL A 1 114 ? 1.788 24.422 5.203 1 96.75 114 VAL A CA 1
ATOM 937 C C . VAL A 1 114 ? 2.635 23.281 5.746 1 96.75 114 VAL A C 1
ATOM 939 O O . VAL A 1 114 ? 3.84 23.438 5.957 1 96.75 114 VAL A O 1
ATOM 942 N N . MET A 1 115 ? 1.97 22.172 6.008 1 97.94 115 MET A N 1
ATOM 943 C CA . MET A 1 115 ? 2.639 21 6.574 1 97.94 115 MET A CA 1
ATOM 944 C C . MET A 1 115 ? 2.721 19.875 5.555 1 97.94 115 MET A C 1
ATOM 946 O O . MET A 1 115 ? 1.714 19.516 4.941 1 97.94 115 MET A O 1
ATOM 950 N N . LYS A 1 116 ? 3.891 19.312 5.355 1 96.94 116 LYS A N 1
ATOM 951 C CA . LYS A 1 116 ? 4.078 18.203 4.441 1 96.94 116 LYS A CA 1
ATOM 952 C C . LYS A 1 116 ? 3.738 16.875 5.117 1 96.94 116 LYS A C 1
ATOM 954 O O . LYS A 1 116 ? 4.285 16.547 6.176 1 96.94 116 LYS A O 1
ATOM 959 N N . VAL A 1 117 ? 2.791 16.109 4.555 1 96.06 117 VAL A N 1
ATOM 960 C CA . VAL A 1 117 ? 2.395 14.797 5.047 1 96.06 117 VAL A CA 1
ATOM 961 C C . VAL A 1 117 ? 2.588 13.758 3.945 1 96.06 117 VAL A C 1
ATOM 963 O O . VAL A 1 117 ? 2.203 13.977 2.795 1 96.06 117 VAL A O 1
ATOM 966 N N . TYR A 1 118 ? 3.188 12.672 4.285 1 90.19 118 TYR A N 1
ATOM 967 C CA . TYR A 1 118 ? 3.48 11.57 3.375 1 90.19 118 TYR A CA 1
ATOM 968 C C . TYR A 1 118 ? 2.719 10.312 3.777 1 90.19 118 TYR A C 1
ATOM 970 O O . TYR A 1 118 ? 2.58 10.016 4.969 1 90.19 118 TYR A O 1
ATOM 978 N N . THR A 1 119 ? 2.293 9.609 2.764 1 86.31 119 THR A N 1
ATOM 979 C CA . THR A 1 119 ? 1.605 8.352 3.039 1 86.31 119 THR A CA 1
ATOM 980 C C . THR A 1 119 ? 2.443 7.164 2.572 1 86.31 119 THR A C 1
ATOM 982 O O . THR A 1 119 ? 3.232 7.285 1.633 1 86.31 119 THR A O 1
ATOM 985 N N . GLU A 1 120 ? 2.283 6.109 3.238 1 77.25 120 GLU A N 1
ATOM 986 C CA . GLU A 1 120 ? 2.85 4.82 2.854 1 77.25 120 GLU A CA 1
ATOM 987 C C . GLU A 1 120 ? 1.845 3.691 3.059 1 77.25 120 GLU A C 1
ATOM 989 O O . GLU A 1 120 ? 1.108 3.68 4.047 1 77.25 120 GLU A O 1
ATOM 994 N N . CYS A 1 121 ? 1.632 2.916 2.029 1 68.38 121 CYS A N 1
ATOM 995 C CA . CYS A 1 121 ? 0.701 1.797 2.125 1 68.38 121 CYS A CA 1
ATOM 996 C C . CYS A 1 121 ? 1.424 0.522 2.545 1 68.38 121 CYS A C 1
ATOM 998 O O . CYS A 1 121 ? 2.492 0.207 2.018 1 68.38 121 CYS A O 1
ATOM 1000 N N . ASN A 1 122 ? 0.883 0.048 3.764 1 60.28 122 ASN A N 1
ATOM 1001 C CA . ASN A 1 122 ? 1.353 -1.277 4.156 1 60.28 122 ASN A CA 1
ATOM 1002 C C . ASN A 1 122 ? 0.203 -2.279 4.234 1 60.28 122 ASN A C 1
ATOM 1004 O O . ASN A 1 122 ? -0.913 -1.92 4.613 1 60.28 122 ASN A O 1
ATOM 1008 N N . VAL A 1 123 ? 0.225 -3.309 3.566 1 52.59 123 VAL A N 1
ATOM 1009 C CA . VAL A 1 123 ? -0.752 -4.379 3.738 1 52.59 123 VAL A CA 1
ATOM 1010 C C . VAL A 1 123 ? -0.475 -5.129 5.039 1 52.59 123 VAL A C 1
ATOM 1012 O O . VAL A 1 123 ? 0.613 -5.676 5.227 1 52.59 123 VAL A O 1
ATOM 1015 N N . ARG A 1 124 ? -1.226 -4.703 6.215 1 49.03 124 ARG A N 1
ATOM 1016 C CA . ARG A 1 124 ? -1.038 -5.457 7.449 1 49.03 124 ARG A CA 1
ATOM 1017 C C . ARG A 1 124 ? -1.646 -6.852 7.34 1 49.03 124 ARG A C 1
ATOM 1019 O O . ARG A 1 124 ? -2.781 -7.004 6.887 1 49.03 124 ARG A O 1
ATOM 1026 N N . VAL A 1 125 ? -0.901 -7.883 7.242 1 41.75 125 VAL A N 1
ATOM 1027 C CA . VAL A 1 125 ? -1.386 -9.258 7.297 1 41.75 125 VAL A CA 1
ATOM 1028 C C . VAL A 1 125 ? -1.667 -9.648 8.75 1 41.75 125 VAL A C 1
ATOM 1030 O O . VAL A 1 125 ? -0.795 -9.523 9.609 1 41.75 125 VAL A O 1
ATOM 1033 N N . SER A 1 126 ? -2.92 -9.406 9.25 1 41.47 126 SER A N 1
ATOM 1034 C CA . SER A 1 126 ? -3.145 -10.117 10.508 1 41.47 126 SER A CA 1
ATOM 1035 C C . SER A 1 126 ? -2.742 -11.586 10.398 1 41.47 126 SER A C 1
ATOM 1037 O O . SER A 1 126 ? -2.803 -12.172 9.32 1 41.47 126 SER A O 1
ATOM 1039 N N . GLY A 1 127 ? -1.84 -11.93 11.203 1 40.94 127 GLY A N 1
ATOM 1040 C CA . GLY A 1 127 ? -1.649 -13.367 11.336 1 40.94 127 GLY A CA 1
ATOM 1041 C C . GLY A 1 127 ? -2.93 -14.156 11.148 1 40.94 127 GLY A C 1
ATOM 1042 O O . GLY A 1 127 ? -3.887 -13.992 11.906 1 40.94 127 GLY A O 1
ATOM 1043 N N . LEU A 1 128 ? -3.494 -14.375 10.086 1 37.19 128 LEU A N 1
ATOM 1044 C CA . LEU A 1 128 ? -4.52 -15.414 10.062 1 37.19 128 LEU A CA 1
ATOM 1045 C C . LEU A 1 128 ? -4.188 -16.531 11.047 1 37.19 128 LEU A C 1
ATOM 1047 O O . LEU A 1 128 ? -3.109 -17.125 10.977 1 37.19 128 LEU A O 1
ATOM 1051 N N . SER A 1 129 ? -4.742 -16.516 12.195 1 32.06 129 SER A N 1
ATOM 1052 C CA . SER A 1 129 ? -5.008 -17.828 12.75 1 32.06 129 SER A CA 1
ATOM 1053 C C . SER A 1 129 ? -5.582 -18.766 11.695 1 32.06 129 SER A C 1
ATOM 1055 O O . SER A 1 129 ? -6.543 -18.422 11 1 32.06 129 SER A O 1
ATOM 1057 N N . ILE A 1 130 ? -4.836 -19.703 10.984 1 31.61 130 ILE A N 1
ATOM 1058 C CA . ILE A 1 130 ? -5.328 -20.969 10.445 1 31.61 130 ILE A CA 1
ATOM 1059 C C . ILE A 1 130 ? -6.648 -21.328 11.117 1 31.61 130 ILE A C 1
ATOM 1061 O O . ILE A 1 130 ? -6.699 -21.516 12.336 1 31.61 130 ILE A O 1
ATOM 1065 N N . LEU A 1 131 ? -7.77 -20.891 10.828 1 27.23 131 LEU A N 1
ATOM 1066 C CA . LEU A 1 131 ? -8.883 -21.703 11.32 1 27.23 131 LEU A CA 1
ATOM 1067 C C . LEU A 1 131 ? -8.602 -23.188 11.141 1 27.23 131 LEU A C 1
ATOM 1069 O O . LEU A 1 131 ? -8.344 -23.641 10.023 1 27.23 131 LEU A O 1
ATOM 1073 N N . SER A 1 132 ? -7.984 -23.781 12.023 1 25.41 132 SER A N 1
ATOM 1074 C CA . SER A 1 132 ? -8.18 -25.172 12.422 1 25.41 132 SER A CA 1
ATOM 1075 C C . SER A 1 132 ? -9.625 -25.609 12.227 1 25.41 132 SER A C 1
ATOM 1077 O O . SER A 1 132 ? -10.453 -25.453 13.133 1 25.41 132 SER A O 1
ATOM 1079 N N . MET A 1 133 ? -10.422 -25.312 11.094 1 23.38 133 MET A N 1
ATOM 1080 C CA . MET A 1 133 ? -11.414 -26.391 11.109 1 23.38 133 MET A CA 1
ATOM 1081 C C . MET A 1 133 ? -10.805 -27.688 10.609 1 23.38 133 MET A C 1
ATOM 1083 O O . MET A 1 133 ? -9.969 -27.688 9.711 1 23.38 133 MET A O 1
ATOM 1087 N N . MET B 1 1 ? -14.68 22.562 7.453 1 80.94 1 MET B N 1
ATOM 1088 C CA . MET B 1 1 ? -14.633 21.531 6.422 1 80.94 1 MET B CA 1
ATOM 1089 C C . MET B 1 1 ? -13.422 21.734 5.512 1 80.94 1 MET B C 1
ATOM 1091 O O . MET B 1 1 ? -13.117 22.859 5.117 1 80.94 1 MET B O 1
ATOM 1095 N N . TRP B 1 2 ? -12.453 20.797 5.383 1 90.56 2 TRP B N 1
ATOM 1096 C CA . TRP B 1 2 ? -11.305 20.875 4.488 1 90.56 2 TRP B CA 1
ATOM 1097 C C . TRP B 1 2 ? -11.719 20.641 3.041 1 90.56 2 TRP B C 1
ATOM 1099 O O . TRP B 1 2 ? -12.82 20.141 2.779 1 90.56 2 TRP B O 1
ATOM 1109 N N . HIS B 1 3 ? -10.938 21.141 2.107 1 90.25 3 HIS B N 1
ATOM 1110 C CA . HIS B 1 3 ? -11.148 20.844 0.695 1 90.25 3 HIS B CA 1
ATOM 1111 C C . HIS B 1 3 ? -9.82 20.672 -0.035 1 90.25 3 HIS B C 1
ATOM 1113 O O . HIS B 1 3 ? -8.797 21.219 0.392 1 90.25 3 HIS B O 1
ATOM 1119 N N . VAL B 1 4 ? -9.812 19.953 -1.084 1 88.62 4 VAL B N 1
ATOM 1120 C CA . VAL B 1 4 ? -8.633 19.75 -1.913 1 88.62 4 VAL B CA 1
ATOM 1121 C C . VAL B 1 4 ? -8.492 20.891 -2.908 1 88.62 4 VAL B C 1
ATOM 1123 O O . VAL B 1 4 ? -9.438 21.219 -3.627 1 88.62 4 VAL B O 1
ATOM 1126 N N . ARG B 1 5 ? -7.297 21.438 -2.922 1 91.19 5 ARG B N 1
ATOM 1127 C CA . ARG B 1 5 ? -7.07 22.578 -3.814 1 91.19 5 ARG B CA 1
ATOM 1128 C C . ARG B 1 5 ? -6.961 22.109 -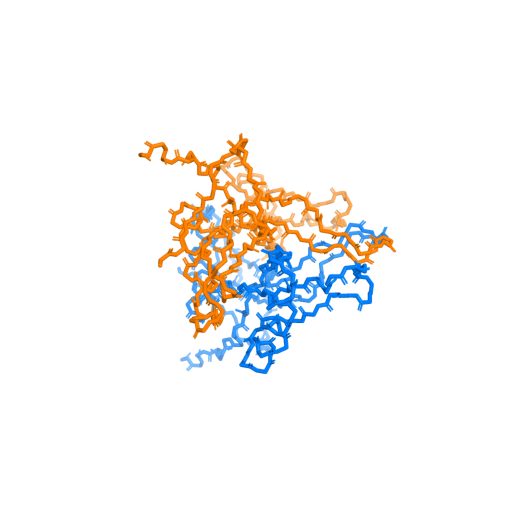5.266 1 91.19 5 ARG B C 1
ATOM 1130 O O . ARG B 1 5 ? -6.328 21.094 -5.555 1 91.19 5 ARG B O 1
ATOM 1137 N N . LEU B 1 6 ? -7.551 22.859 -6.031 1 85.12 6 LEU B N 1
ATOM 1138 C CA . LEU B 1 6 ? -7.414 22.578 -7.457 1 85.12 6 LEU B CA 1
ATOM 1139 C C . LEU B 1 6 ? -5.996 22.875 -7.938 1 85.12 6 LEU B C 1
ATOM 1141 O O . LEU B 1 6 ? -5.355 23.812 -7.453 1 85.12 6 LEU B O 1
ATOM 1145 N N . LEU B 1 7 ? -5.648 22.125 -8.844 1 78.44 7 LEU B N 1
ATOM 1146 C CA . LEU B 1 7 ? -4.312 22.281 -9.398 1 78.44 7 LEU B CA 1
ATOM 1147 C C . LEU B 1 7 ? -4.105 23.703 -9.922 1 78.44 7 LEU B C 1
ATOM 1149 O O . LEU B 1 7 ? -5.004 24.281 -10.531 1 78.44 7 LEU B O 1
ATOM 1153 N N . ASN B 1 8 ? -2.947 24.281 -9.68 1 82.06 8 ASN B N 1
ATOM 1154 C CA . ASN B 1 8 ? -2.49 25.547 -10.219 1 82.06 8 ASN B CA 1
ATOM 1155 C C . ASN B 1 8 ? -3.289 26.719 -9.656 1 82.06 8 ASN B C 1
ATOM 1157 O O . ASN B 1 8 ? -3.35 27.797 -10.266 1 82.06 8 ASN B O 1
ATOM 1161 N N . THR B 1 9 ? -4.039 26.594 -8.633 1 89.5 9 THR B N 1
ATOM 1162 C CA . THR B 1 9 ? -4.711 27.688 -7.953 1 89.5 9 THR B CA 1
ATOM 1163 C C . THR B 1 9 ? -3.727 28.469 -7.086 1 89.5 9 THR B C 1
ATOM 1165 O O . THR B 1 9 ? -3.021 27.891 -6.262 1 89.5 9 THR B O 1
ATOM 1168 N N . PRO B 1 10 ? -3.625 29.703 -7.5 1 91.38 10 PRO B N 1
ATOM 1169 C CA . PRO B 1 10 ? -2.758 30.484 -6.617 1 91.38 10 PRO B CA 1
ATOM 1170 C C . PRO B 1 10 ? -3.164 30.391 -5.148 1 91.38 10 PRO B C 1
ATOM 1172 O O . PRO B 1 10 ? -4.355 30.328 -4.836 1 91.38 10 PRO B O 1
ATOM 1175 N N . PHE B 1 11 ? -2.162 30.312 -4.27 1 93 11 PHE B N 1
ATOM 1176 C CA . PHE B 1 11 ? -2.438 30.156 -2.846 1 93 11 PHE B CA 1
ATOM 1177 C C . PHE B 1 11 ? -1.335 30.781 -2.002 1 93 11 PHE B C 1
ATOM 1179 O O . PHE B 1 11 ? -0.156 30.469 -2.178 1 93 11 PHE B O 1
ATOM 1186 N N . ASN B 1 12 ? -1.761 31.703 -1.224 1 94.75 12 ASN B N 1
ATOM 1187 C CA . ASN B 1 12 ? -0.888 32.281 -0.218 1 94.75 12 ASN B CA 1
ATOM 1188 C C . ASN B 1 12 ? -1.421 32.062 1.194 1 94.75 12 ASN B C 1
ATOM 1190 O O . ASN B 1 12 ? -2.381 32.719 1.612 1 94.75 12 ASN B O 1
ATOM 1194 N N . PRO B 1 13 ? -0.787 31.188 1.951 1 94.19 13 PRO B N 1
ATOM 1195 C CA . PRO B 1 13 ? -1.333 30.797 3.256 1 94.19 13 PRO B CA 1
ATOM 1196 C C . PRO B 1 13 ? -1.409 31.969 4.234 1 94.19 13 PRO B C 1
ATOM 1198 O O . PRO B 1 13 ? -2.289 32 5.098 1 94.19 13 PRO B O 1
ATOM 1201 N N . LYS B 1 14 ? -0.506 32.906 4.195 1 92.31 14 LYS B N 1
ATOM 1202 C CA . LYS B 1 14 ? -0.521 34.062 5.098 1 92.31 14 LYS B CA 1
ATOM 1203 C C . LYS B 1 14 ? -1.784 34.906 4.902 1 92.31 14 LYS B C 1
ATOM 1205 O O . LYS B 1 14 ? -2.348 35.406 5.867 1 92.31 14 LYS B O 1
ATOM 1210 N N . VAL B 1 15 ? -2.107 35 3.65 1 94.75 15 VAL B N 1
ATOM 1211 C CA . VAL B 1 15 ? -3.283 35.812 3.33 1 94.75 15 VAL B CA 1
ATOM 1212 C C . VAL B 1 15 ? -4.551 35.031 3.635 1 94.75 15 VAL B C 1
ATOM 1214 O O . VAL B 1 15 ? -5.469 35.531 4.277 1 94.75 15 VAL B O 1
ATOM 1217 N N . VAL B 1 16 ? -4.613 33.781 3.217 1 94.94 16 VAL B N 1
ATOM 1218 C CA . VAL B 1 16 ? -5.812 32.938 3.309 1 94.94 16 VAL B CA 1
ATOM 1219 C C . VAL B 1 16 ? -6.133 32.656 4.777 1 94.94 16 VAL B C 1
ATOM 1221 O O . VAL B 1 16 ? -7.305 32.625 5.164 1 94.94 16 VAL B O 1
ATOM 1224 N N . TYR B 1 17 ? -5.117 32.5 5.562 1 96 17 TYR B N 1
ATOM 1225 C CA . TYR B 1 17 ? -5.359 32.094 6.945 1 96 17 TYR B CA 1
ATOM 1226 C C . TYR B 1 17 ? -5.203 33.281 7.898 1 96 17 TYR B C 1
ATOM 1228 O O . TYR B 1 17 ? -5.094 33.094 9.109 1 96 17 TYR B O 1
ATOM 1236 N N . ASP B 1 18 ? -5.137 34.406 7.246 1 94.44 18 ASP B N 1
ATOM 1237 C CA . ASP B 1 18 ? -5.086 35.594 8.094 1 94.44 18 ASP B CA 1
ATOM 1238 C C . ASP B 1 18 ? -6.285 35.656 9.039 1 94.44 18 ASP B C 1
ATOM 1240 O O . ASP B 1 18 ? -7.43 35.5 8.602 1 94.44 18 ASP B O 1
ATOM 1244 N N . GLY B 1 19 ? -5.984 35.844 10.375 1 94.56 19 GLY B N 1
ATOM 1245 C CA . GLY B 1 19 ? -7.066 35.906 11.352 1 94.56 19 GLY B CA 1
ATOM 1246 C C . GLY B 1 19 ? -7.566 34.531 11.781 1 94.56 19 GLY B C 1
ATOM 1247 O O . GLY B 1 19 ? -8.469 34.438 12.609 1 94.56 19 GLY B O 1
ATOM 1248 N N . HIS B 1 20 ? -7.117 33.531 11.148 1 95.69 20 HIS B N 1
ATOM 1249 C CA . HIS B 1 20 ? -7.488 32.156 11.484 1 95.69 20 HIS B CA 1
ATOM 1250 C C . HIS B 1 20 ? -6.266 31.328 11.859 1 95.69 20 HIS B C 1
ATOM 1252 O O . HIS B 1 20 ? -5.793 30.516 11.07 1 95.69 20 HIS B O 1
ATOM 1258 N N . PRO B 1 21 ? -5.852 31.5 13.078 1 94.19 21 PRO B N 1
ATOM 1259 C CA . PRO B 1 21 ? -4.566 30.922 13.484 1 94.19 21 PRO B CA 1
ATOM 1260 C C . PRO B 1 21 ? -4.602 29.391 13.539 1 94.19 21 PRO B C 1
ATOM 1262 O O . PRO B 1 21 ? -3.549 28.75 13.484 1 94.19 21 PRO B O 1
ATOM 1265 N N . THR B 1 22 ? -5.812 28.812 13.602 1 96.38 22 THR B N 1
ATOM 1266 C CA . THR B 1 22 ? -5.883 27.359 13.773 1 96.38 22 THR B CA 1
ATOM 1267 C C . THR B 1 22 ? -5.938 26.656 12.414 1 96.38 22 THR B C 1
ATOM 1269 O O . THR B 1 22 ? -5.809 25.438 12.344 1 96.38 22 THR B O 1
ATOM 1272 N N . LEU B 1 23 ? -6.102 27.391 11.352 1 97.44 23 LEU B N 1
ATOM 1273 C CA . LEU B 1 23 ? -6.25 26.797 10.039 1 97.44 23 LEU B CA 1
ATOM 1274 C C . LEU B 1 23 ? -4.898 26.641 9.352 1 97.44 23 LEU B C 1
ATOM 1276 O O . LEU B 1 23 ? -4.008 27.469 9.531 1 97.44 23 LEU B O 1
ATOM 1280 N N . PHE B 1 24 ? -4.777 25.609 8.578 1 97.62 24 PHE B N 1
ATOM 1281 C CA . PHE B 1 24 ? -3.539 25.344 7.855 1 97.62 24 PHE B CA 1
ATOM 1282 C C . PHE B 1 24 ? -3.795 24.469 6.641 1 97.62 24 PHE B C 1
ATOM 1284 O O . PHE B 1 24 ? -4.934 24.062 6.391 1 97.62 24 PHE B O 1
ATOM 1291 N N . THR B 1 25 ? -2.742 24.25 5.809 1 97.44 25 THR B N 1
ATOM 1292 C CA . THR B 1 25 ? -2.768 23.422 4.613 1 97.44 25 THR B CA 1
ATOM 1293 C C . THR B 1 25 ? -1.875 22.203 4.789 1 97.44 25 THR B C 1
ATOM 1295 O O . THR B 1 25 ? -0.766 22.297 5.316 1 97.44 25 THR B O 1
ATOM 1298 N N . ILE B 1 26 ? -2.426 21.078 4.371 1 96.88 26 ILE B N 1
ATOM 1299 C CA . ILE B 1 26 ? -1.604 19.891 4.246 1 96.88 26 ILE B CA 1
ATOM 1300 C C . ILE B 1 26 ? -1.145 19.719 2.801 1 96.88 26 ILE B C 1
ATOM 1302 O O . ILE B 1 26 ? -1.965 19.703 1.88 1 96.88 26 ILE B O 1
ATOM 1306 N N . LYS B 1 27 ? 0.151 19.719 2.602 1 95.69 27 LYS B N 1
ATOM 1307 C CA . LYS B 1 27 ? 0.723 19.203 1.362 1 95.69 27 LYS B CA 1
ATOM 1308 C C . LYS B 1 27 ? 0.895 17.688 1.423 1 95.69 27 LYS B C 1
ATOM 1310 O O . LYS B 1 27 ? 1.835 17.188 2.045 1 95.69 27 LYS B O 1
ATOM 1315 N N . LEU B 1 28 ? 0.005 16.969 0.781 1 92.5 28 LEU B N 1
ATOM 1316 C CA . LEU B 1 28 ? -0.128 15.531 0.948 1 92.5 28 LEU B CA 1
ATOM 1317 C C . LEU B 1 28 ? 0.589 14.781 -0.173 1 92.5 28 LEU B C 1
ATOM 1319 O O . LEU B 1 28 ? 0.238 14.93 -1.347 1 92.5 28 LEU B O 1
ATOM 1323 N N . TYR B 1 29 ? 1.587 14.07 0.19 1 87.75 29 TYR B N 1
ATOM 1324 C CA . TYR B 1 29 ? 2.285 13.156 -0.708 1 87.75 29 TYR B CA 1
ATOM 1325 C C . TYR B 1 29 ? 1.745 11.734 -0.568 1 87.75 29 TYR B C 1
ATOM 1327 O O . TYR B 1 29 ? 1.895 11.109 0.484 1 87.75 29 TYR B O 1
ATOM 1335 N N . HIS B 1 30 ? 1.13 11.266 -1.604 1 82.06 30 HIS B N 1
ATOM 1336 C CA . HIS B 1 30 ? 0.454 9.977 -1.501 1 82.06 30 HIS B CA 1
ATOM 1337 C C . HIS B 1 30 ? 0.643 9.148 -2.77 1 82.06 30 HIS B C 1
ATOM 1339 O O . HIS B 1 30 ? 0.993 9.688 -3.82 1 82.06 30 HIS B O 1
ATOM 1345 N N . GLY B 1 31 ? 0.417 7.844 -2.615 1 72.19 31 GLY B N 1
ATOM 1346 C CA . GLY B 1 31 ? 0.518 6.934 -3.744 1 72.19 31 GLY B CA 1
ATOM 1347 C C . GLY B 1 31 ? 1.943 6.508 -4.039 1 72.19 31 GLY B C 1
ATOM 1348 O O . GLY B 1 31 ? 2.186 5.738 -4.973 1 72.19 31 GLY B O 1
ATOM 1349 N N . GLY B 1 32 ? 2.859 7.09 -3.355 1 71 32 GLY B N 1
ATOM 1350 C CA . GLY B 1 32 ? 4.262 6.766 -3.545 1 71 32 GLY B CA 1
ATOM 1351 C C . GLY B 1 32 ? 4.82 5.871 -2.453 1 71 32 GLY B C 1
ATOM 1352 O O . GLY B 1 32 ? 4.066 5.172 -1.771 1 71 32 GLY B O 1
ATOM 1353 N N . GLU B 1 33 ? 6.188 5.805 -2.4 1 72 33 GLU B N 1
ATOM 1354 C CA . GLU B 1 33 ? 6.895 5.012 -1.397 1 72 33 GLU B CA 1
ATOM 1355 C C . GLU B 1 33 ? 8.227 5.652 -1.028 1 72 33 GLU B C 1
ATOM 1357 O O . GLU B 1 33 ? 8.836 6.348 -1.845 1 72 33 GLU B O 1
ATOM 1362 N N . PHE B 1 34 ? 8.594 5.391 0.253 1 76.75 34 PHE B N 1
ATOM 1363 C CA . PHE B 1 34 ? 9.914 5.844 0.682 1 76.75 34 PHE B CA 1
ATOM 1364 C C . PHE B 1 34 ? 10.992 4.863 0.237 1 76.75 34 PHE B C 1
ATOM 1366 O O . PHE B 1 34 ? 10.812 3.646 0.343 1 76.75 34 PHE B O 1
ATOM 1373 N N . THR B 1 35 ? 12.008 5.484 -0.338 1 70.31 35 THR B N 1
ATOM 1374 C CA . THR B 1 35 ? 13.18 4.66 -0.604 1 70.31 35 THR B CA 1
ATOM 1375 C C . THR B 1 35 ? 14.133 4.684 0.586 1 70.31 35 THR B C 1
ATOM 1377 O O . THR B 1 35 ? 14.117 5.621 1.387 1 70.31 35 THR B O 1
ATOM 1380 N N . LYS B 1 36 ? 14.789 3.686 0.812 1 66.12 36 LYS B N 1
ATOM 1381 C CA . LYS B 1 36 ? 15.75 3.629 1.915 1 66.12 36 LYS B CA 1
ATOM 1382 C C . LYS B 1 36 ? 17.172 3.775 1.409 1 66.12 36 LYS B C 1
ATOM 1384 O O . LYS B 1 36 ? 18.031 4.316 2.109 1 66.12 36 LYS B O 1
ATOM 1389 N N . TYR B 1 37 ? 17.469 3.16 0.291 1 65.81 37 TYR B N 1
ATOM 1390 C CA . TYR B 1 37 ? 18.812 3.227 -0.283 1 65.81 37 TYR B CA 1
ATOM 1391 C C . TYR B 1 37 ? 18.781 3.879 -1.659 1 65.81 37 TYR B C 1
ATOM 1393 O O . TYR B 1 37 ? 17.875 3.633 -2.453 1 65.81 37 TYR B O 1
ATOM 1401 N N . PRO B 1 38 ? 19.812 4.648 -1.975 1 68.69 38 PRO B N 1
ATOM 1402 C CA . PRO B 1 38 ? 20.938 5.148 -1.184 1 68.69 38 PRO B CA 1
ATOM 1403 C C . PRO B 1 38 ? 20.516 6.203 -0.159 1 68.69 38 PRO B C 1
ATOM 1405 O O . PRO B 1 38 ? 21.219 6.414 0.833 1 68.69 38 PRO B O 1
ATOM 1408 N N . ASP B 1 39 ? 19.438 6.984 -0.581 1 75 39 ASP B N 1
ATOM 1409 C CA . ASP B 1 39 ? 18.906 7.973 0.351 1 75 39 ASP B CA 1
ATOM 1410 C C . ASP B 1 39 ? 17.391 7.848 0.476 1 75 39 ASP B C 1
ATOM 1412 O O . ASP B 1 39 ? 16.734 7.289 -0.407 1 75 39 ASP B O 1
ATOM 1416 N N . VAL B 1 40 ? 16.953 8.336 1.583 1 79 40 VAL B N 1
ATOM 1417 C CA . VAL B 1 40 ? 15.516 8.297 1.788 1 79 40 VAL B CA 1
ATOM 1418 C C . VAL B 1 40 ? 14.836 9.352 0.916 1 79 40 VAL B C 1
ATOM 1420 O O . VAL B 1 40 ? 15.156 10.539 1.005 1 79 40 VAL B O 1
ATOM 1423 N N . ARG B 1 41 ? 14.102 8.906 -0.071 1 82.75 41 ARG B N 1
ATOM 1424 C CA . ARG B 1 41 ? 13.281 9.758 -0.926 1 82.75 41 ARG B CA 1
ATOM 1425 C C . ARG B 1 41 ? 11.867 9.211 -1.049 1 82.75 41 ARG B C 1
ATOM 1427 O O . ARG B 1 41 ? 11.625 8.023 -0.816 1 82.75 41 ARG B O 1
ATOM 1434 N N . TYR B 1 42 ? 10.953 10.039 -1.207 1 83.69 42 TYR B N 1
ATOM 1435 C CA . TYR B 1 42 ? 9.602 9.633 -1.577 1 83.69 42 TYR B CA 1
ATOM 1436 C C . TYR B 1 42 ? 9.422 9.648 -3.09 1 83.69 42 TYR B C 1
ATOM 1438 O O . TYR B 1 42 ? 9.594 10.688 -3.732 1 83.69 42 TYR B O 1
ATOM 1446 N N . ILE B 1 43 ? 9.148 8.453 -3.705 1 75.88 43 ILE B N 1
ATOM 1447 C CA . ILE B 1 43 ? 9.148 8.336 -5.16 1 75.88 43 ILE B CA 1
ATOM 1448 C C . ILE B 1 43 ? 7.785 7.84 -5.637 1 75.88 43 ILE B C 1
ATOM 1450 O O . ILE B 1 43 ? 7.02 7.262 -4.863 1 75.88 43 ILE B O 1
ATOM 1454 N N . ASP B 1 44 ? 7.461 8.25 -6.883 1 67.06 44 ASP B N 1
ATOM 1455 C CA . ASP B 1 44 ? 6.328 7.723 -7.637 1 67.06 44 ASP B CA 1
ATOM 1456 C C . ASP B 1 44 ? 5.004 8.133 -6.996 1 67.06 44 ASP B C 1
ATOM 1458 O O . ASP B 1 44 ? 4.012 7.406 -7.09 1 67.06 44 ASP B O 1
ATOM 1462 N N . GLY B 1 45 ? 5 9.141 -6.207 1 73 45 GLY B N 1
ATOM 1463 C CA . GLY B 1 45 ? 3.777 9.633 -5.59 1 73 45 GLY B CA 1
ATOM 1464 C C . GLY B 1 45 ? 3.219 10.867 -6.273 1 73 45 GLY B C 1
ATOM 1465 O O . GLY B 1 45 ? 3.773 11.336 -7.27 1 73 45 GLY B O 1
ATOM 1466 N N . THR B 1 46 ? 2.076 11.258 -5.859 1 79.75 46 THR B N 1
ATOM 1467 C CA . THR B 1 46 ? 1.392 12.477 -6.277 1 79.75 46 THR B CA 1
ATOM 1468 C C . THR B 1 46 ? 1.237 13.438 -5.105 1 79.75 46 THR B C 1
ATOM 1470 O O . THR B 1 46 ? 1.265 13.023 -3.945 1 79.75 46 THR B O 1
ATOM 1473 N N . VAL B 1 47 ? 1.113 14.695 -5.473 1 87.44 47 VAL B N 1
ATOM 1474 C CA . VAL B 1 47 ? 0.977 15.719 -4.445 1 87.44 47 VAL B CA 1
ATOM 1475 C C . VAL B 1 47 ? -0.367 16.438 -4.598 1 87.44 47 VAL B C 1
ATOM 1477 O O . VAL B 1 47 ? -0.75 16.812 -5.703 1 87.44 47 VAL B O 1
ATOM 1480 N N . ASN B 1 48 ? -1.07 16.484 -3.527 1 87.38 48 ASN B N 1
ATOM 1481 C CA . ASN B 1 48 ? -2.262 17.328 -3.451 1 87.38 48 ASN B CA 1
ATOM 1482 C C . ASN B 1 48 ? -2.232 18.234 -2.223 1 87.38 48 ASN B C 1
ATOM 1484 O O . ASN B 1 48 ? -1.558 17.922 -1.237 1 87.38 48 ASN B O 1
ATOM 1488 N N . TYR B 1 49 ? -2.883 19.328 -2.396 1 93.25 49 TYR B N 1
ATOM 1489 C CA . TYR B 1 49 ? -2.994 20.25 -1.28 1 93.25 49 TYR B CA 1
ATOM 1490 C C . TYR B 1 49 ? -4.391 20.219 -0.675 1 93.25 49 TYR B C 1
ATOM 1492 O O . TYR B 1 49 ? -5.391 20.312 -1.394 1 93.25 49 TYR B O 1
ATOM 1500 N N . VAL B 1 50 ? -4.434 20.016 0.619 1 94.19 50 VAL B N 1
ATOM 1501 C CA . VAL B 1 50 ? -5.684 20.031 1.369 1 94.19 50 VAL B CA 1
ATOM 1502 C C . VAL B 1 50 ? -5.75 21.281 2.232 1 94.19 50 VAL B C 1
ATOM 1504 O O . VAL B 1 50 ? -4.98 21.438 3.188 1 94.19 50 VAL B O 1
ATOM 1507 N N . ASP B 1 51 ? -6.664 22.125 1.902 1 95.69 51 ASP B N 1
ATOM 1508 C CA . ASP B 1 51 ? -6.727 23.438 2.537 1 95.69 51 ASP B CA 1
ATOM 1509 C C . ASP B 1 51 ? -7.812 23.469 3.611 1 95.69 51 ASP B C 1
ATOM 1511 O O . ASP B 1 51 ? -8.68 22.594 3.658 1 95.69 51 ASP B O 1
ATOM 1515 N N . MET B 1 52 ? -7.672 24.5 4.5 1 96.38 52 MET B N 1
ATOM 1516 C CA . MET B 1 52 ? -8.664 24.844 5.52 1 96.38 52 MET B CA 1
ATOM 1517 C C . MET B 1 52 ? -8.812 23.703 6.531 1 96.38 52 MET B C 1
ATOM 1519 O O . MET B 1 52 ? -9.922 23.406 6.98 1 96.38 52 MET B O 1
ATOM 1523 N N . VAL B 1 53 ? -7.715 23.078 6.766 1 96.69 53 VAL B N 1
ATOM 1524 C CA . VAL B 1 53 ? -7.707 22.078 7.832 1 96.69 53 VAL B CA 1
ATOM 1525 C C . VAL B 1 53 ? -7.613 22.766 9.188 1 96.69 53 VAL B C 1
ATOM 1527 O O . VAL B 1 53 ? -6.82 23.703 9.367 1 96.69 53 VAL B O 1
ATOM 1530 N N . ASP B 1 54 ? -8.383 22.375 10.109 1 97.06 54 ASP B N 1
ATOM 1531 C CA . ASP B 1 54 ? -8.422 23 11.43 1 97.06 54 ASP B CA 1
ATOM 1532 C C . ASP B 1 54 ? -7.656 22.156 12.453 1 97.06 54 ASP B C 1
ATOM 1534 O O . ASP B 1 54 ? -7.992 21 12.68 1 97.06 54 ASP B O 1
ATOM 1538 N N . ILE B 1 55 ? -6.719 22.766 13.094 1 96.56 55 ILE B N 1
ATOM 1539 C CA . ILE B 1 55 ? -5.859 22.094 14.062 1 96.56 55 ILE B CA 1
ATOM 1540 C C . ILE B 1 55 ? -6.715 21.484 15.172 1 96.56 55 ILE B C 1
ATOM 1542 O O . ILE B 1 55 ? -6.414 20.391 15.664 1 96.56 55 ILE B O 1
ATOM 1546 N N . ASP B 1 56 ? -7.719 22.125 15.531 1 95 56 ASP B N 1
ATOM 1547 C CA . ASP B 1 56 ? -8.555 21.703 16.656 1 95 56 ASP B CA 1
ATOM 1548 C C . ASP B 1 56 ? -9.352 20.453 16.297 1 95 56 ASP B C 1
ATOM 1550 O O . ASP B 1 56 ? -9.836 19.75 17.188 1 95 56 ASP B O 1
ATOM 1554 N N . GLU B 1 57 ? -9.516 20.203 15.047 1 94.69 57 GLU B N 1
ATOM 1555 C CA . GLU B 1 57 ? -10.297 19.047 14.602 1 94.69 57 GLU B CA 1
ATOM 1556 C C . GLU B 1 57 ? -9.391 17.984 13.984 1 94.69 57 GLU B C 1
ATOM 1558 O O . GLU B 1 57 ? -9.859 16.906 13.609 1 94.69 57 GLU B O 1
ATOM 1563 N N . PHE B 1 58 ? -8.156 18.281 13.945 1 95.94 58 PHE B N 1
ATOM 1564 C CA . PHE B 1 58 ? -7.246 17.406 13.211 1 95.94 58 PHE B CA 1
ATOM 1565 C C . PHE B 1 58 ? -6.984 16.125 13.984 1 95.94 58 PHE B C 1
ATOM 1567 O O . PHE B 1 58 ? -6.773 16.156 15.203 1 95.94 58 PHE B O 1
ATOM 1574 N N . SER B 1 59 ? -7.086 15.031 13.375 1 93.94 59 SER B N 1
ATOM 1575 C CA . SER B 1 59 ? -6.836 13.695 13.898 1 93.94 59 SER B CA 1
ATOM 1576 C C . SER B 1 59 ? -6.414 12.734 12.797 1 93.94 59 SER B C 1
ATOM 1578 O O . SER B 1 59 ? -6.484 13.07 11.609 1 93.94 59 SER B O 1
ATOM 1580 N N . VAL B 1 60 ? -5.988 11.602 13.234 1 91.06 60 VAL B N 1
ATOM 1581 C CA . VAL B 1 60 ? -5.664 10.562 12.266 1 91.06 60 VAL B CA 1
ATOM 1582 C C . VAL B 1 60 ? -6.914 10.18 11.477 1 91.06 60 VAL B C 1
ATOM 1584 O O . VAL B 1 60 ? -6.844 9.906 10.281 1 91.06 60 VAL B O 1
ATOM 1587 N N . HIS B 1 61 ? -8 10.266 12.125 1 87.12 61 HIS B N 1
ATOM 1588 C CA . HIS B 1 61 ? -9.266 9.953 11.469 1 87.12 61 HIS B CA 1
ATOM 1589 C C . HIS B 1 61 ? -9.562 10.945 10.344 1 87.12 61 HIS B C 1
ATOM 1591 O O . HIS B 1 61 ? -10.125 10.57 9.312 1 87.12 61 HIS B O 1
ATOM 1597 N N . GLU B 1 62 ? -9.203 12.125 10.625 1 89.62 62 GLU B N 1
ATOM 1598 C CA . GLU B 1 62 ? -9.391 13.133 9.586 1 89.62 62 GLU B CA 1
ATOM 1599 C C . GLU B 1 62 ? -8.5 12.859 8.375 1 89.62 62 GLU B C 1
ATOM 1601 O O . GLU B 1 62 ? -8.922 13.039 7.234 1 89.62 62 GLU B O 1
ATOM 1606 N N . LEU B 1 63 ? -7.254 12.43 8.633 1 89.56 63 LEU B N 1
ATOM 1607 C CA . LEU B 1 63 ? -6.363 12.047 7.543 1 89.56 63 LEU B CA 1
ATOM 1608 C C . LEU B 1 63 ? -6.941 10.883 6.754 1 89.56 63 LEU B C 1
ATOM 1610 O O . LEU B 1 63 ? -6.891 10.875 5.52 1 89.56 63 LEU B O 1
ATOM 1614 N N . ASP B 1 64 ? -7.504 9.969 7.465 1 81.19 64 ASP B N 1
ATOM 1615 C CA . ASP B 1 64 ? -8.156 8.852 6.801 1 81.19 64 ASP B CA 1
ATOM 1616 C C . ASP B 1 64 ? -9.297 9.328 5.906 1 81.19 64 ASP B C 1
ATOM 1618 O O . ASP B 1 64 ? -9.469 8.828 4.793 1 81.19 64 ASP B O 1
ATOM 1622 N N . ALA B 1 65 ? -10.047 10.234 6.457 1 81.31 65 ALA B N 1
ATOM 1623 C CA . ALA B 1 65 ? -11.156 10.789 5.684 1 81.31 65 ALA B CA 1
ATOM 1624 C C . ALA B 1 65 ? -10.656 11.5 4.434 1 81.31 65 ALA B C 1
ATOM 1626 O O . ALA B 1 65 ? -11.25 11.383 3.359 1 81.31 65 ALA B O 1
ATOM 1627 N N . ILE B 1 66 ? -9.586 12.242 4.574 1 84.12 66 ILE B N 1
ATOM 1628 C CA . ILE B 1 66 ? -8.96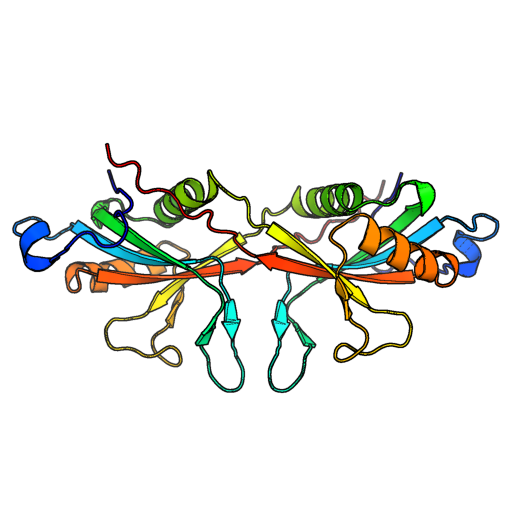9 12.93 3.443 1 84.12 66 ILE B CA 1
ATOM 1629 C C . ILE B 1 66 ? -8.531 11.906 2.398 1 84.12 66 ILE B C 1
ATOM 1631 O O . ILE B 1 66 ? -8.82 12.062 1.21 1 84.12 66 ILE B O 1
ATOM 1635 N N . MET B 1 67 ? -7.91 10.883 2.871 1 80.19 67 MET B N 1
ATOM 1636 C CA . MET B 1 67 ? -7.41 9.852 1.964 1 80.19 67 MET B CA 1
ATOM 1637 C C . MET B 1 67 ? -8.562 9.172 1.229 1 80.19 67 MET B C 1
ATOM 1639 O O . MET B 1 67 ? -8.445 8.852 0.046 1 80.19 67 MET B O 1
ATOM 1643 N N . LYS B 1 68 ? -9.578 8.93 2.002 1 72.81 68 LYS B N 1
ATOM 1644 C CA . LYS B 1 68 ? -10.766 8.328 1.389 1 72.81 68 LYS B CA 1
ATOM 1645 C C . LYS B 1 68 ? -11.328 9.227 0.288 1 72.81 68 LYS B C 1
ATOM 1647 O O . LYS B 1 68 ? -11.812 8.734 -0.732 1 72.81 68 LYS B O 1
ATOM 1652 N N . GLY B 1 69 ? -11.305 10.492 0.635 1 68.62 69 GLY B N 1
ATOM 1653 C CA . GLY B 1 69 ? -11.742 11.438 -0.377 1 68.62 69 GLY B CA 1
ATOM 1654 C C . GLY B 1 69 ? -10.914 11.375 -1.649 1 68.62 69 GLY B C 1
ATOM 1655 O O . GLY B 1 69 ? -11.43 11.633 -2.74 1 68.62 69 GLY B O 1
ATOM 1656 N N . PHE B 1 70 ? -9.602 11.164 -1.394 1 66.12 70 PHE B N 1
ATOM 1657 C CA . PHE B 1 70 ? -8.727 10.984 -2.549 1 66.12 70 PHE B CA 1
ATOM 1658 C C . PHE B 1 70 ? -8.969 9.633 -3.205 1 66.12 70 PHE B C 1
ATOM 1660 O O . PHE B 1 70 ? -8.766 9.477 -4.41 1 66.12 70 PHE B O 1
ATOM 1667 N N . ARG B 1 71 ? -9.211 8.586 -2.203 1 53.5 71 ARG B N 1
ATOM 1668 C CA . ARG B 1 71 ? -9.461 7.211 -2.625 1 53.5 71 ARG B CA 1
ATOM 1669 C C . ARG B 1 71 ? -10.781 7.102 -3.381 1 53.5 71 ARG B C 1
ATOM 1671 O O . ARG B 1 71 ? -11.039 6.102 -4.055 1 53.5 71 ARG B O 1
ATOM 1678 N N . TYR B 1 72 ? -11.812 7.875 -2.516 1 47.47 72 TYR B N 1
ATOM 1679 C CA . TYR B 1 72 ? -13.016 7.703 -3.322 1 47.47 72 TYR B CA 1
ATOM 1680 C C . TYR B 1 72 ? -12.664 7.523 -4.793 1 47.47 72 TYR B C 1
ATOM 1682 O O . TYR B 1 72 ? -13.43 6.918 -5.551 1 47.47 72 TYR B O 1
ATOM 1690 N N . GLY B 1 73 ? -11.633 7.922 -5.156 1 41.56 73 GLY B N 1
ATOM 1691 C CA . GLY B 1 73 ? -11.469 7.391 -6.5 1 41.56 73 GLY B CA 1
ATOM 1692 C C . GLY B 1 73 ? -10.664 6.102 -6.531 1 41.56 73 GLY B C 1
ATOM 1693 O O . GLY B 1 73 ? -10.961 5.203 -7.328 1 41.56 73 GLY B O 1
ATOM 1694 N N . PHE B 1 74 ? -9.453 5.785 -6.168 1 43.91 74 PHE B N 1
ATOM 1695 C CA . PHE B 1 74 ? -8.898 4.488 -6.535 1 43.91 74 PHE B CA 1
ATOM 1696 C C . PHE B 1 74 ? -8.312 3.781 -5.316 1 43.91 74 PHE B C 1
ATOM 1698 O O . PHE B 1 74 ? -7.52 4.363 -4.578 1 43.91 74 PHE B O 1
ATOM 1705 N N . PRO B 1 75 ? -9.109 2.873 -4.57 1 50.59 75 PRO B N 1
ATOM 1706 C CA . PRO B 1 75 ? -8.508 1.956 -3.596 1 50.59 75 PRO B CA 1
ATOM 1707 C C . PRO B 1 75 ? -7.051 1.63 -3.916 1 50.59 75 PRO B C 1
ATOM 1709 O O . PRO B 1 75 ? -6.648 1.672 -5.078 1 50.59 75 PRO B O 1
ATOM 1712 N N . PRO B 1 76 ? -6.23 1.729 -2.779 1 58.47 76 PRO B N 1
ATOM 1713 C CA . PRO B 1 76 ? -4.883 1.265 -3.127 1 58.47 76 PRO B CA 1
ATOM 1714 C C . PRO B 1 76 ? -4.898 0.076 -4.086 1 58.47 76 PRO B C 1
ATOM 1716 O O . PRO B 1 76 ? -5.785 -0.779 -4 1 58.47 76 PRO B O 1
ATOM 1719 N N . VAL B 1 77 ? -4.254 0.264 -5.129 1 62.84 77 VAL B N 1
ATOM 1720 C CA . VAL B 1 77 ? -4.137 -0.79 -6.133 1 62.84 77 VAL B CA 1
ATOM 1721 C C . VAL B 1 77 ? -3.018 -1.752 -5.742 1 62.84 77 VAL B C 1
ATOM 1723 O O . VAL B 1 77 ? -1.925 -1.323 -5.363 1 62.84 77 VAL B O 1
ATOM 1726 N N . ILE B 1 78 ? -3.396 -2.934 -5.562 1 75.12 78 ILE B N 1
ATOM 1727 C CA . ILE B 1 78 ? -2.393 -3.971 -5.352 1 75.12 78 ILE B CA 1
ATOM 1728 C C . ILE B 1 78 ? -1.878 -4.473 -6.695 1 75.12 78 ILE B C 1
ATOM 1730 O O . ILE B 1 78 ? -2.666 -4.805 -7.586 1 75.12 78 ILE B O 1
ATOM 1734 N N . TYR B 1 79 ? -0.634 -4.363 -6.816 1 81.81 79 TYR B N 1
ATOM 1735 C CA . TYR B 1 79 ? 0.023 -4.965 -7.969 1 81.81 79 TYR B CA 1
ATOM 1736 C C . TYR B 1 79 ? 0.611 -6.324 -7.617 1 81.81 79 TYR B C 1
ATOM 1738 O O . TYR B 1 79 ? 1.155 -6.508 -6.527 1 81.81 79 TYR B O 1
ATOM 1746 N N . TYR B 1 80 ? 0.422 -7.176 -8.57 1 89.88 80 TYR B N 1
ATOM 1747 C CA . TYR B 1 80 ? 0.961 -8.516 -8.375 1 89.88 80 TYR B CA 1
ATOM 1748 C C . TYR B 1 80 ? 2.135 -8.773 -9.312 1 89.88 80 TYR B C 1
ATOM 1750 O O . TYR B 1 80 ? 2.129 -8.336 -10.461 1 89.88 80 TYR B O 1
ATOM 1758 N N . HIS B 1 81 ? 3.139 -9.516 -8.758 1 93.69 81 HIS B N 1
ATOM 1759 C CA . HIS B 1 81 ? 4.266 -10.031 -9.523 1 93.69 81 HIS B CA 1
ATOM 1760 C C . HIS B 1 81 ? 4.512 -11.508 -9.203 1 93.69 81 HIS B C 1
ATOM 1762 O O . HIS B 1 81 ? 4.258 -11.953 -8.086 1 93.69 81 HIS B O 1
ATOM 1768 N N . PHE B 1 82 ? 4.895 -12.172 -10.227 1 96.75 82 PHE B N 1
ATOM 1769 C CA . PHE B 1 82 ? 5.398 -13.5 -9.898 1 96.75 82 PHE B CA 1
ATOM 1770 C C . PHE B 1 82 ? 6.863 -13.633 -10.289 1 96.75 82 PHE B C 1
ATOM 1772 O O . PHE B 1 82 ? 7.34 -12.93 -11.18 1 96.75 82 PHE B O 1
ATOM 1779 N N . LEU B 1 83 ? 7.598 -14.477 -9.586 1 96.56 83 LEU B N 1
ATOM 1780 C CA . LEU B 1 83 ? 8.984 -14.82 -9.898 1 96.56 83 LEU B CA 1
ATOM 1781 C C . LEU B 1 83 ? 9.055 -16.094 -10.734 1 96.56 83 LEU B C 1
ATOM 1783 O O . LEU B 1 83 ? 8.555 -17.141 -10.312 1 96.56 83 LEU B O 1
ATOM 1787 N N . VAL B 1 84 ? 9.633 -15.969 -11.914 1 96.25 84 VAL B N 1
ATOM 1788 C CA . VAL B 1 84 ? 9.82 -17.156 -12.742 1 96.25 84 VAL B CA 1
ATOM 1789 C C . VAL B 1 84 ? 10.641 -18.188 -11.984 1 96.25 84 VAL B C 1
ATOM 1791 O O . VAL B 1 84 ? 11.633 -17.844 -11.328 1 96.25 84 VAL B O 1
ATOM 1794 N N . PRO B 1 85 ? 10.211 -19.438 -12.125 1 95.94 85 PRO B N 1
ATOM 1795 C CA . PRO B 1 85 ? 10.969 -20.484 -11.422 1 95.94 85 PRO B CA 1
ATOM 1796 C C . PRO B 1 85 ? 12.453 -20.469 -11.781 1 95.94 85 PRO B C 1
ATOM 1798 O O . PRO B 1 85 ? 12.805 -20.453 -12.961 1 95.94 85 PRO B O 1
ATOM 1801 N N . GLY B 1 86 ? 13.289 -20.406 -10.734 1 92.69 86 GLY B N 1
ATOM 1802 C CA . GLY B 1 86 ? 14.734 -20.406 -10.938 1 92.69 86 GLY B CA 1
ATOM 1803 C C . GLY B 1 86 ? 15.305 -19.031 -11.188 1 92.69 86 GLY B C 1
ATOM 1804 O O . GLY B 1 86 ? 16.516 -18.859 -11.273 1 92.69 86 GLY B O 1
ATOM 1805 N N . GLY B 1 87 ? 14.445 -18.109 -11.32 1 92.06 87 GLY B N 1
ATOM 1806 C CA . GLY B 1 87 ? 14.891 -16.75 -11.586 1 92.06 87 GLY B CA 1
ATOM 1807 C C . GLY B 1 87 ? 15.195 -15.969 -10.328 1 92.06 87 GLY B C 1
ATOM 1808 O O . GLY B 1 87 ? 14.914 -16.422 -9.219 1 92.06 87 GLY B O 1
ATOM 1809 N N . ASP B 1 88 ? 15.922 -14.836 -10.57 1 89 88 ASP B N 1
ATOM 1810 C CA . ASP B 1 88 ? 16.141 -13.891 -9.484 1 89 88 ASP B CA 1
ATOM 1811 C C . ASP B 1 88 ? 15.328 -12.617 -9.695 1 89 88 ASP B C 1
ATOM 1813 O O . ASP B 1 88 ? 14.609 -12.484 -10.695 1 89 88 ASP B O 1
ATOM 1817 N N . PHE B 1 89 ? 15.367 -11.727 -8.688 1 88.75 89 PHE B N 1
ATOM 1818 C CA . PHE B 1 89 ? 14.5 -10.547 -8.727 1 88.75 89 PHE B CA 1
ATOM 1819 C C . PHE B 1 89 ? 14.906 -9.625 -9.867 1 88.75 89 PHE B C 1
ATOM 1821 O O . PHE B 1 89 ? 14.086 -8.836 -10.359 1 88.75 89 PHE B O 1
ATOM 1828 N N . HIS B 1 90 ? 16.062 -9.711 -10.328 1 83.38 90 HIS B N 1
ATOM 1829 C CA . HIS B 1 90 ? 16.547 -8.797 -11.359 1 83.38 90 HIS B CA 1
ATOM 1830 C C . HIS B 1 90 ? 16.031 -9.195 -12.734 1 83.38 90 HIS B C 1
ATOM 1832 O O . HIS B 1 90 ? 15.664 -8.336 -13.539 1 83.38 90 HIS B O 1
ATOM 1838 N N . PHE B 1 91 ? 15.914 -10.5 -12.945 1 87.25 91 PHE B N 1
ATOM 1839 C CA . PHE B 1 91 ? 15.578 -10.922 -14.305 1 87.25 91 PHE B CA 1
ATOM 1840 C C . PHE B 1 91 ? 14.352 -11.812 -14.305 1 87.25 91 PHE B C 1
ATOM 1842 O O . PHE B 1 91 ? 13.773 -12.086 -15.359 1 87.25 91 PHE B O 1
ATOM 1849 N N . GLY B 1 92 ? 13.938 -12.102 -13.172 1 92.81 92 GLY B N 1
ATOM 1850 C CA . GLY B 1 92 ? 12.922 -13.141 -13.133 1 92.81 92 GLY B CA 1
ATOM 1851 C C . GLY B 1 92 ? 11.555 -12.633 -12.734 1 92.81 92 GLY B C 1
ATOM 1852 O O . GLY B 1 92 ? 10.562 -13.352 -12.828 1 92.81 92 GLY B O 1
ATOM 1853 N N . LEU B 1 93 ? 11.43 -11.414 -12.211 1 92.44 93 LEU B N 1
ATOM 1854 C CA . LEU B 1 93 ? 10.148 -10.859 -11.789 1 92.44 93 LEU B CA 1
ATOM 1855 C C . LEU B 1 93 ? 9.305 -10.461 -12.992 1 92.44 93 LEU B C 1
ATOM 1857 O O . LEU B 1 93 ? 9.789 -9.781 -13.898 1 92.44 93 LEU B O 1
ATOM 1861 N N . ARG B 1 94 ? 8.039 -10.977 -13.023 1 95.5 94 ARG B N 1
ATOM 1862 C CA . ARG B 1 94 ? 7.09 -10.672 -14.094 1 95.5 94 ARG B CA 1
ATOM 1863 C C . ARG B 1 94 ? 5.793 -10.102 -13.523 1 95.5 94 ARG B C 1
ATOM 1865 O O . ARG B 1 94 ? 5.34 -10.516 -12.453 1 95.5 94 ARG B O 1
ATOM 1872 N N . PRO B 1 95 ? 5.195 -9.203 -14.281 1 93.19 95 PRO B N 1
ATOM 1873 C CA . PRO B 1 95 ? 3.898 -8.695 -13.828 1 93.19 95 PRO B CA 1
ATOM 1874 C C . PRO B 1 95 ? 2.799 -9.75 -13.883 1 93.19 95 PRO B C 1
ATOM 1876 O O . PRO B 1 95 ? 2.877 -10.688 -14.688 1 93.19 95 PRO B O 1
ATOM 1879 N N . LEU B 1 96 ? 1.89 -9.633 -13.008 1 95.19 96 LEU B N 1
ATOM 1880 C CA . LEU B 1 96 ? 0.697 -10.469 -12.938 1 95.19 96 LEU B CA 1
ATOM 1881 C C . LEU B 1 96 ? -0.554 -9.625 -12.734 1 95.19 96 LEU B C 1
ATOM 1883 O O . LEU B 1 96 ? -1.084 -9.547 -11.625 1 95.19 96 LEU B O 1
ATOM 1887 N N . GLY B 1 97 ? -0.945 -8.953 -13.852 1 90.19 97 GLY B N 1
ATOM 1888 C CA . GLY B 1 97 ? -1.992 -7.957 -13.672 1 90.19 97 GLY B CA 1
ATOM 1889 C C . GLY B 1 97 ? -3.074 -8.031 -14.734 1 90.19 97 GLY B C 1
ATOM 1890 O O . GLY B 1 97 ? -4.094 -7.344 -14.633 1 90.19 97 GLY B O 1
ATOM 1891 N N . ASN B 1 98 ? -2.842 -8.844 -15.812 1 89.31 98 ASN B N 1
ATOM 1892 C CA . ASN B 1 98 ? -3.826 -8.945 -16.891 1 89.31 98 ASN B CA 1
ATOM 1893 C C . ASN B 1 98 ? -3.871 -10.352 -17.469 1 89.31 98 ASN B C 1
ATOM 1895 O O . ASN B 1 98 ? -3.146 -11.242 -17.031 1 89.31 98 ASN B O 1
ATOM 1899 N N . ASP B 1 99 ? -4.707 -10.555 -18.484 1 91.81 99 ASP B N 1
ATOM 1900 C CA . ASP B 1 99 ? -4.953 -11.883 -19.031 1 91.81 99 ASP B CA 1
ATOM 1901 C C . ASP B 1 99 ? -3.691 -12.461 -19.672 1 91.81 99 ASP B C 1
ATOM 1903 O O . ASP B 1 99 ? -3.438 -13.664 -19.578 1 91.81 99 ASP B O 1
ATOM 1907 N N . GLN B 1 100 ? -2.959 -11.609 -20.297 1 95.19 100 GLN B N 1
ATOM 1908 C CA . GLN B 1 100 ? -1.724 -12.078 -20.922 1 95.19 100 GLN B CA 1
ATOM 1909 C C . GLN B 1 100 ? -0.715 -12.523 -19.875 1 95.19 100 GLN B C 1
ATOM 1911 O O . GLN B 1 100 ? -0.033 -13.539 -20.047 1 95.19 100 GLN B O 1
ATOM 1916 N N . ASP B 1 101 ? -0.567 -11.789 -18.828 1 95.12 101 ASP B N 1
ATOM 1917 C CA . ASP B 1 101 ? 0.31 -12.148 -17.719 1 95.12 101 ASP B CA 1
ATOM 1918 C C . ASP B 1 101 ? -0.096 -13.492 -17.109 1 95.12 101 ASP B C 1
ATOM 1920 O O . ASP B 1 101 ? 0.759 -14.32 -16.797 1 95.12 101 ASP B O 1
ATOM 1924 N N . VAL B 1 102 ? -1.385 -13.68 -16.953 1 96.56 102 VAL B N 1
ATOM 1925 C CA . VAL B 1 102 ? -1.923 -14.898 -16.359 1 96.56 102 VAL B CA 1
ATOM 1926 C C . VAL B 1 102 ? -1.608 -16.094 -17.266 1 96.56 102 VAL B C 1
ATOM 1928 O O . VAL B 1 102 ? -1.249 -17.172 -16.781 1 96.56 102 VAL B O 1
ATOM 1931 N N . ALA B 1 103 ? -1.773 -15.898 -18.531 1 96.62 103 ALA B N 1
ATOM 1932 C CA . ALA B 1 103 ? -1.431 -16.969 -19.469 1 96.62 103 ALA B CA 1
ATOM 1933 C C . ALA B 1 103 ? 0.037 -17.359 -19.328 1 96.62 103 ALA B C 1
ATOM 1935 O O . ALA B 1 103 ? 0.365 -18.547 -19.297 1 96.62 103 ALA B O 1
ATOM 1936 N N . ASN B 1 104 ? 0.896 -16.391 -19.266 1 96.94 104 ASN B N 1
ATOM 1937 C CA . ASN B 1 104 ? 2.318 -16.641 -19.062 1 96.94 104 ASN B CA 1
ATOM 1938 C C . ASN B 1 104 ? 2.58 -17.359 -17.734 1 96.94 104 ASN B C 1
ATOM 1940 O O . ASN B 1 104 ? 3.312 -18.359 -17.703 1 96.94 104 ASN B O 1
ATOM 1944 N N . PHE B 1 105 ? 2.004 -16.906 -16.688 1 97.62 105 PHE B N 1
ATOM 1945 C CA . PHE B 1 105 ? 2.105 -17.5 -15.367 1 97.62 105 PHE B CA 1
ATOM 1946 C C . PHE B 1 105 ? 1.684 -18.969 -15.398 1 97.62 105 PHE B C 1
ATOM 1948 O O . PHE B 1 105 ? 2.35 -19.828 -14.812 1 97.62 105 PHE B O 1
ATOM 1955 N N . SER B 1 106 ? 0.569 -19.188 -16.094 1 96.81 106 SER B N 1
ATOM 1956 C CA . SER B 1 106 ? -0.034 -20.516 -16.125 1 96.81 106 SER B CA 1
ATOM 1957 C C . SER B 1 106 ? 0.903 -21.531 -16.766 1 96.81 106 SER B C 1
ATOM 1959 O O . SER B 1 106 ? 0.914 -22.703 -16.375 1 96.81 106 SER B O 1
ATOM 1961 N N . GLN B 1 107 ? 1.687 -21.078 -17.688 1 96.44 107 GLN B N 1
ATOM 1962 C CA . GLN B 1 107 ? 2.666 -21.969 -18.297 1 96.44 107 GLN B CA 1
ATOM 1963 C C . GLN B 1 107 ? 3.684 -22.469 -17.281 1 96.44 107 GLN B C 1
ATOM 1965 O O . GLN B 1 107 ? 4.059 -23.641 -17.281 1 96.44 107 GLN B O 1
ATOM 1970 N N . TYR B 1 108 ? 4.09 -21.625 -16.438 1 96.75 108 TYR B N 1
ATOM 1971 C CA . TYR B 1 108 ? 5.031 -22.016 -15.398 1 96.75 108 TYR B CA 1
ATOM 1972 C C . TYR B 1 108 ? 4.348 -22.859 -14.336 1 96.75 108 TYR B C 1
ATOM 1974 O O . TYR B 1 108 ? 4.918 -23.844 -13.852 1 96.75 108 TYR B O 1
ATOM 1982 N N . ALA B 1 109 ? 3.131 -22.484 -13.992 1 96.62 109 ALA B N 1
ATOM 1983 C CA . ALA B 1 109 ? 2.408 -23.141 -12.914 1 96.62 109 ALA B CA 1
ATOM 1984 C C . ALA B 1 109 ? 2.098 -24.594 -13.273 1 96.62 109 ALA B C 1
ATOM 1986 O O . ALA B 1 109 ? 1.979 -25.453 -12.391 1 96.62 109 ALA B O 1
ATOM 1987 N N . SER B 1 110 ? 1.942 -24.828 -14.562 1 94.19 110 SER B N 1
ATOM 1988 C CA . SER B 1 110 ? 1.675 -26.172 -15.023 1 94.19 110 SER B CA 1
ATOM 1989 C C . SER B 1 110 ? 2.871 -27.094 -14.781 1 94.19 110 SER B C 1
ATOM 1991 O O . SER B 1 110 ? 2.707 -28.297 -14.578 1 94.19 110 SER B O 1
ATOM 1993 N N . GLU B 1 111 ? 4.035 -26.516 -14.742 1 94.62 111 GLU B N 1
ATOM 1994 C CA . GLU B 1 111 ? 5.262 -27.312 -14.609 1 94.62 111 GLU B CA 1
ATOM 1995 C C . GLU B 1 111 ? 5.816 -27.219 -13.188 1 94.62 111 GLU B C 1
ATOM 1997 O O . GLU B 1 111 ? 6.477 -28.156 -12.719 1 94.62 111 GLU B O 1
ATOM 2002 N N . HIS B 1 112 ? 5.598 -26.125 -12.578 1 95.81 112 HIS B N 1
ATOM 2003 C CA . HIS B 1 112 ? 6.078 -25.875 -11.227 1 95.81 112 HIS B CA 1
ATOM 2004 C C . HIS B 1 112 ? 4.918 -25.75 -10.242 1 95.81 112 HIS B C 1
ATOM 2006 O O . HIS B 1 112 ? 4.117 -24.812 -10.344 1 95.81 112 HIS B O 1
ATOM 2012 N N . LYS B 1 113 ? 4.832 -26.516 -9.312 1 96.06 113 LYS B N 1
ATOM 2013 C CA . LYS B 1 113 ? 3.629 -26.656 -8.492 1 96.06 113 LYS B CA 1
ATOM 2014 C C . LYS B 1 113 ? 3.637 -25.656 -7.336 1 96.06 113 LYS B C 1
ATOM 2016 O O . LYS B 1 113 ? 2.662 -25.562 -6.586 1 96.06 113 LYS B O 1
ATOM 2021 N N . VAL B 1 114 ? 4.723 -24.984 -7.109 1 96.81 114 VAL B N 1
ATOM 2022 C CA . VAL B 1 114 ? 4.77 -23.875 -6.16 1 96.81 114 VAL B CA 1
ATOM 2023 C C . VAL B 1 114 ? 5.277 -22.625 -6.859 1 96.81 114 VAL B C 1
ATOM 2025 O O . VAL B 1 114 ? 6.422 -22.578 -7.32 1 96.81 114 VAL B O 1
ATOM 2028 N N . MET B 1 115 ? 4.387 -21.641 -6.977 1 97.94 115 MET B N 1
ATOM 2029 C CA . MET B 1 115 ? 4.715 -20.391 -7.66 1 97.94 115 MET B CA 1
ATOM 2030 C C . MET B 1 115 ? 4.812 -19.25 -6.668 1 97.94 115 MET B C 1
ATOM 2032 O O . MET B 1 115 ? 3.908 -19.031 -5.855 1 97.94 115 MET B O 1
ATOM 2036 N N . LYS B 1 116 ? 5.887 -18.5 -6.711 1 96.88 116 LYS B N 1
ATOM 2037 C CA . LYS B 1 116 ? 6.066 -17.344 -5.852 1 96.88 116 LYS B CA 1
ATOM 2038 C C . LYS B 1 116 ? 5.375 -16.109 -6.434 1 96.88 116 LYS B C 1
ATOM 2040 O O . LYS B 1 116 ? 5.629 -15.734 -7.578 1 96.88 116 LYS B O 1
ATOM 2045 N N . VAL B 1 117 ? 4.453 -15.5 -5.68 1 95.94 117 VAL B N 1
ATOM 2046 C CA . VAL B 1 117 ? 3.75 -14.281 -6.066 1 95.94 117 VAL B CA 1
ATOM 2047 C C . VAL B 1 117 ? 3.99 -13.195 -5.02 1 95.94 117 VAL B C 1
ATOM 2049 O O . VAL B 1 117 ? 3.896 -13.453 -3.816 1 95.94 117 VAL B O 1
ATOM 2052 N N . TYR B 1 118 ? 4.324 -12.031 -5.473 1 90 118 TYR B N 1
ATOM 2053 C CA . TYR B 1 118 ? 4.609 -10.875 -4.633 1 90 118 TYR B CA 1
ATOM 2054 C C . TYR B 1 118 ? 3.582 -9.773 -4.855 1 90 118 TYR B C 1
ATOM 2056 O O . TYR B 1 118 ? 3.146 -9.539 -5.988 1 90 118 TYR B O 1
ATOM 2064 N N . THR B 1 119 ? 3.26 -9.133 -3.777 1 86.19 119 THR B N 1
ATOM 2065 C CA . THR B 1 119 ? 2.324 -8.016 -3.891 1 86.19 119 THR B CA 1
ATOM 2066 C C . THR B 1 119 ? 3.023 -6.691 -3.598 1 86.19 119 THR B C 1
ATOM 2068 O O . THR B 1 119 ? 4 -6.652 -2.848 1 86.19 119 THR B O 1
ATOM 2071 N N . GLU B 1 120 ? 2.537 -5.688 -4.207 1 77.38 120 GLU B N 1
ATOM 2072 C CA . GLU B 1 120 ? 2.943 -4.309 -3.943 1 77.38 120 GLU B CA 1
ATOM 2073 C C . GLU B 1 120 ? 1.737 -3.375 -3.914 1 77.38 120 GLU B C 1
ATOM 2075 O O . GLU B 1 120 ? 0.818 -3.514 -4.723 1 77.38 120 GLU B O 1
ATOM 2080 N N . CYS B 1 121 ? 1.604 -2.631 -2.846 1 68.56 121 CYS B N 1
ATOM 2081 C CA . CYS B 1 121 ? 0.497 -1.688 -2.727 1 68.56 121 CYS B CA 1
ATOM 2082 C C . CYS B 1 121 ? 0.888 -0.318 -3.27 1 68.56 121 CYS B C 1
ATOM 2084 O O . CYS B 1 121 ? 1.972 0.185 -2.973 1 68.56 121 CYS B O 1
ATOM 2086 N N . ASN B 1 122 ? 0.034 0.038 -4.336 1 60.25 122 ASN B N 1
ATOM 2087 C CA . ASN B 1 122 ? 0.182 1.413 -4.801 1 60.25 122 ASN B CA 1
ATOM 2088 C C . ASN B 1 122 ? -1.104 2.211 -4.605 1 60.25 122 ASN B C 1
ATOM 2090 O O . ASN B 1 122 ? -2.203 1.674 -4.754 1 60.25 122 ASN B O 1
ATOM 2094 N N . VAL B 1 123 ? -1.105 3.252 -3.906 1 52.81 123 VAL B N 1
ATOM 2095 C CA . VAL B 1 123 ? -2.254 4.148 -3.836 1 52.81 123 VAL B CA 1
ATOM 2096 C C . VAL B 1 123 ? -2.381 4.934 -5.141 1 52.81 123 VAL B C 1
ATOM 2098 O O . VAL B 1 123 ? -1.459 5.652 -5.531 1 52.81 123 VAL B O 1
ATOM 2101 N N . ARG B 1 124 ? -3.287 4.402 -6.105 1 49.88 124 ARG B N 1
ATOM 2102 C CA . ARG B 1 124 ? -3.486 5.164 -7.336 1 49.88 124 ARG B CA 1
ATOM 2103 C C . ARG B 1 124 ? -4.293 6.43 -7.07 1 49.88 124 ARG B C 1
ATOM 2105 O O . ARG B 1 124 ? -5.332 6.383 -6.41 1 49.88 124 ARG B O 1
ATOM 2112 N N . VAL B 1 125 ? -3.729 7.57 -7.07 1 41.81 125 VAL B N 1
ATOM 2113 C CA . VAL B 1 125 ? -4.453 8.836 -7.004 1 41.81 125 VAL B CA 1
ATOM 2114 C C . VAL B 1 125 ? -5.051 9.164 -8.367 1 41.81 125 VAL B C 1
ATOM 2116 O O . VAL B 1 125 ? -4.344 9.18 -9.375 1 41.81 125 VAL B O 1
ATOM 2119 N N . SER B 1 126 ? -6.32 8.703 -8.656 1 41.81 126 SER B N 1
ATOM 2120 C CA . SER B 1 126 ? -6.891 9.352 -9.828 1 41.81 126 SER B CA 1
ATOM 2121 C C . SER B 1 126 ? -6.742 10.867 -9.758 1 41.81 126 SER B C 1
ATOM 2123 O O . SER B 1 126 ? -6.711 11.438 -8.672 1 41.81 126 SER B O 1
ATOM 2125 N N . GLY B 1 127 ? -6.051 11.383 -10.688 1 41.12 127 GLY B N 1
ATOM 2126 C CA . GLY B 1 127 ? -6.137 12.828 -10.812 1 41.12 127 GLY B CA 1
ATOM 2127 C C . GLY B 1 127 ? -7.477 13.383 -10.383 1 41.12 127 GLY B C 1
ATOM 2128 O O . GLY B 1 127 ? -8.516 13.047 -10.953 1 41.12 127 GLY B O 1
ATOM 2129 N N . LEU B 1 128 ? -7.867 13.516 -9.234 1 36.91 128 LEU B N 1
ATOM 2130 C CA . LEU B 1 128 ? -9.023 14.375 -9.008 1 36.91 128 LEU B CA 1
ATOM 2131 C C . LEU B 1 128 ? -9.023 15.555 -9.977 1 36.91 128 LEU B C 1
ATOM 2133 O O . LEU B 1 128 ? -8.055 16.312 -10.031 1 36.91 128 LEU B O 1
ATOM 2137 N N . SER B 1 129 ? -9.75 15.461 -11 1 32.22 129 SER B N 1
ATOM 2138 C CA . SER B 1 129 ? -10.289 16.75 -11.453 1 32.22 129 SER B CA 1
ATOM 2139 C C . SER B 1 129 ? -10.805 17.578 -10.281 1 32.22 129 SER B C 1
ATOM 2141 O O . SER B 1 129 ? -11.539 17.062 -9.43 1 32.22 129 SER B O 1
ATOM 2143 N N . ILE B 1 130 ? -10.086 18.594 -9.672 1 31.69 130 ILE B N 1
ATOM 2144 C CA . ILE B 1 130 ? -10.672 19.734 -9 1 31.69 130 ILE B CA 1
ATOM 2145 C C . ILE B 1 130 ? -12.125 19.906 -9.445 1 31.69 130 ILE B C 1
ATOM 2147 O O . ILE B 1 130 ? -12.406 20.078 -10.633 1 31.69 130 ILE B O 1
ATOM 2151 N N . LEU B 1 131 ? -13.109 19.312 -8.984 1 27.12 131 LEU B N 1
ATOM 2152 C CA . LEU B 1 131 ? -14.391 19.953 -9.25 1 27.12 131 LEU B CA 1
ATOM 2153 C C . LEU B 1 131 ? -14.297 21.469 -9.062 1 27.12 131 LEU B C 1
ATOM 2155 O O . LEU B 1 131 ? -13.922 21.938 -7.984 1 27.12 131 LEU B O 1
ATOM 2159 N N . SER B 1 132 ? -13.922 22.172 -10 1 25.28 132 SER B N 1
ATOM 2160 C CA . SER B 1 132 ? -14.398 23.516 -10.312 1 25.28 132 SER B CA 1
ATOM 2161 C C . SER B 1 132 ? -15.836 23.719 -9.859 1 25.28 132 SER B C 1
ATOM 2163 O O . SER B 1 132 ? -16.781 23.391 -10.594 1 25.28 132 SER B O 1
ATOM 2165 N N . MET B 1 133 ? -16.391 23.266 -8.641 1 23.75 133 MET B N 1
ATOM 2166 C CA . MET B 1 133 ? -17.531 24.141 -8.438 1 23.75 133 MET B CA 1
ATOM 2167 C C . MET B 1 133 ? -17.094 25.516 -7.941 1 23.75 133 MET B C 1
ATOM 2169 O O . MET B 1 133 ? -16.141 25.609 -7.168 1 23.75 133 MET B O 1
#

InterPro domains:
  IPR058594 PB1-like domain, plants [PF26130] (23-120)

Solvent-accessible surface area (backbone atoms only — not comparable to full-atom values): 14651 Å² total; per-residue (Å²): 123,62,47,69,56,43,84,90,57,89,80,56,63,71,69,74,34,55,95,36,69,53,36,26,27,38,41,35,36,35,34,26,41,76,38,70,40,92,52,63,42,78,43,82,48,46,79,46,40,34,33,57,34,42,57,91,71,61,43,60,66,49,52,49,51,52,47,40,65,47,24,72,60,26,61,66,38,73,43,38,31,31,48,43,88,94,47,49,70,87,81,17,59,38,70,40,76,50,72,69,34,43,55,56,50,43,60,49,36,61,76,36,45,68,38,44,34,39,38,36,64,32,38,46,68,52,76,71,73,53,75,81,120,124,62,48,70,56,41,83,89,57,87,80,53,62,72,69,74,33,53,96,34,67,53,36,26,29,38,40,36,35,33,33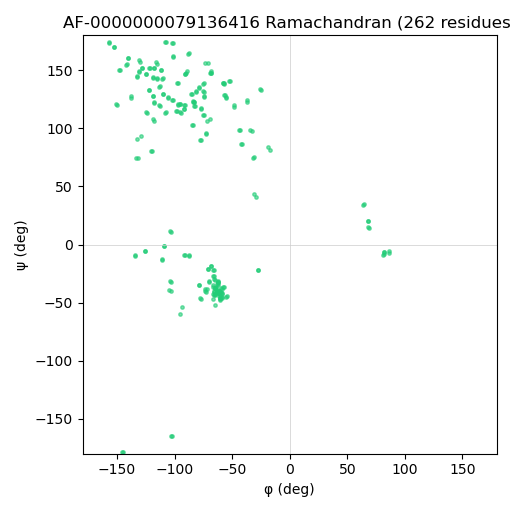,25,40,77,38,70,41,92,52,63,42,79,44,82,49,47,77,46,41,35,35,55,35,44,55,91,69,62,44,60,65,50,52,50,50,52,46,41,65,49,26,72,60,28,62,64,39,72,44,38,30,32,48,42,88,92,48,50,68,88,80,16,58,37,69,40,76,49,72,68,33,44,55,56,49,43,60,48,38,59,76,36,46,66,36,45,33,38,38,36,64,32,39,45,65,53,78,69,73,50,74,82,119

Secondary structure (DSSP, 8-state):
--EEPPTT----HHHHTTT-TTEEEEEEEES-EE--SSS--EES-EEEEEEEEEGGG--HHHHHHHHHHHHTT--EEEEEEEEPTT--TTTSEEE-SSHHHHHHHHHHHHH-SEEEEEEEEEE----------/--EEPPTT----HHHHTTT-TTEEEEEEEES-EE--SSS--EES-EEEEEEEEEGGG--HHHHHHHHHHHHTT--EEEEEEEEPTT--TTTSEEE-SSHHHHHHHHHHHHH-SEEEEEEEEEE----------

Radius of gyration: 21.9 Å; Cα contacts (8 Å, |Δi|>4): 530; chains: 2; bounding box: 39×73×42 Å

Foldseek 3Di:
DKDWDAPPDDDDCCVVCPVPVQWDKDFDWFQWDFDPPPHTDTPPTDTIIIGGDGNVPDDVVVVVVVLVVQCVPPPFDKWKWWFQVPDDPVPGIDTDDDDVNVVVVVVRCVVPVDIGMDIDTGRDRDPPPPPPD/DKDWDAPPDDDDCCVVCPVPVQWDKDFDWFQWDFDPPPHTDTPPTDTIIIGGDGNVPDDPVVVVVVLVVQCVPPPFDKWKWWFQVPDDPVPGIDTDDDDVNVVVVVVRCVVPVDIGMDIDTGRDRDPPPPPPD

Sequence (266 aa):
MWHVRLLNTPFNPKVVYDGHPTLFTIKLYHGGEFTKYPDVRYIDGTVNYVDMVDIDEFSVHELDAIMKGFRYGFPPVIYYHFLVPGGDFHFGLRPLGNDQDVANFSQYASEHKVMKVYTECNVRVSGLSILSMMWHVRLLNTPFNPKVVYDGHPTLFTIKLYHGGEFTKYPDVRYIDGTVNYVDMVDIDEFSVHELDAIMKGFRYGFPPVIYYHFLVPGGDFHFGLRPLGNDQDVANFSQYASEHKVMKVYTECNVRVSGLSILSM